Protein AF-A0A538G0X0-F1 (afdb_monomer_lite)

pLDDT: mean 70.96, std 25.99, range [29.41, 97.88]

Structure (mmCIF, N/CA/C/O backbone):
data_AF-A0A538G0X0-F1
#
_entry.id   AF-A0A538G0X0-F1
#
loop_
_atom_site.group_PDB
_atom_site.id
_atom_site.type_symbol
_atom_site.label_atom_id
_atom_site.label_alt_id
_atom_site.label_comp_id
_atom_site.label_asym_id
_atom_site.label_entity_id
_atom_site.label_seq_id
_atom_site.pdbx_PDB_ins_code
_atom_site.Cartn_x
_atom_site.Cartn_y
_atom_site.Cartn_z
_atom_site.occupancy
_atom_site.B_iso_or_equiv
_atom_site.auth_seq_id
_atom_site.auth_comp_id
_atom_site.auth_asym_id
_atom_site.auth_atom_id
_atom_site.pdbx_PDB_model_num
ATOM 1 N N . CYS A 1 1 ? 8.640 -8.066 -3.722 1.00 49.84 1 CYS A N 1
ATOM 2 C CA . CYS A 1 1 ? 10.023 -7.699 -4.111 1.00 49.84 1 CYS A CA 1
ATOM 3 C C . CYS A 1 1 ? 10.204 -6.192 -3.948 1.00 49.84 1 CYS A C 1
ATOM 5 O O . CYS A 1 1 ? 9.322 -5.445 -4.352 1.00 49.84 1 CYS A O 1
ATOM 7 N N . GLY A 1 2 ? 11.305 -5.763 -3.330 1.00 56.69 2 GLY A N 1
ATOM 8 C CA . GLY A 1 2 ? 11.656 -4.355 -3.112 1.00 56.69 2 GLY A CA 1
ATOM 9 C C . GLY A 1 2 ? 13.114 -4.130 -3.499 1.00 56.69 2 GLY A C 1
ATOM 10 O O . GLY A 1 2 ? 13.950 -3.905 -2.635 1.00 56.69 2 GLY A O 1
ATOM 11 N N . HIS A 1 3 ? 13.436 -4.313 -4.785 1.00 64.31 3 HIS A N 1
ATOM 12 C CA . HIS A 1 3 ? 14.779 -4.038 -5.297 1.00 64.31 3 HIS A CA 1
ATOM 13 C C . HIS A 1 3 ? 14.886 -2.532 -5.560 1.00 64.31 3 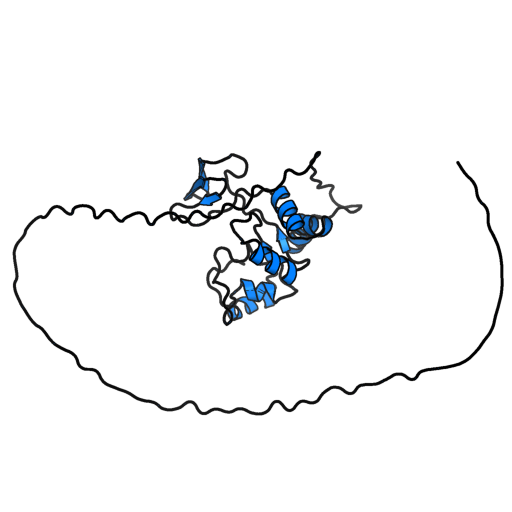HIS A C 1
ATOM 15 O O . HIS A 1 3 ? 14.200 -2.033 -6.455 1.00 64.31 3 HIS A O 1
ATOM 21 N N . PRO A 1 4 ? 15.699 -1.795 -4.787 1.00 65.56 4 PRO A N 1
ATOM 22 C CA . PRO A 1 4 ? 15.581 -0.345 -4.703 1.00 65.56 4 PRO A CA 1
ATOM 23 C C . PRO A 1 4 ? 15.992 0.399 -5.975 1.00 65.56 4 PRO A C 1
ATOM 25 O O . PRO A 1 4 ? 15.716 1.589 -6.081 1.00 65.56 4 PRO A O 1
ATOM 28 N N . ASP A 1 5 ? 16.586 -0.278 -6.963 1.00 84.12 5 ASP A N 1
ATOM 29 C CA . ASP A 1 5 ? 17.030 0.363 -8.201 1.00 84.12 5 ASP A CA 1
ATOM 30 C C . ASP A 1 5 ? 16.890 -0.511 -9.464 1.00 84.12 5 ASP A C 1
ATOM 32 O O . ASP A 1 5 ? 17.756 -0.478 -10.330 1.00 84.12 5 ASP A O 1
ATOM 36 N N . ALA A 1 6 ? 15.826 -1.312 -9.598 1.00 88.50 6 ALA A N 1
ATOM 37 C CA . ALA A 1 6 ? 15.588 -2.041 -10.853 1.00 88.50 6 ALA A CA 1
ATOM 38 C C . ALA A 1 6 ? 14.837 -1.182 -11.892 1.00 88.50 6 ALA A C 1
ATOM 40 O O . ALA A 1 6 ? 13.896 -0.450 -11.556 1.00 88.50 6 ALA A O 1
ATOM 41 N N . THR A 1 7 ? 15.236 -1.305 -13.162 1.00 93.12 7 THR A N 1
ATOM 42 C CA . THR A 1 7 ? 14.476 -0.839 -14.338 1.00 93.12 7 THR A CA 1
ATOM 43 C C . THR A 1 7 ? 13.133 -1.567 -14.433 1.00 93.12 7 THR A C 1
ATOM 45 O O . THR A 1 7 ? 12.928 -2.620 -13.829 1.00 93.12 7 THR A O 1
ATOM 48 N N . ALA A 1 8 ? 12.214 -1.035 -15.244 1.00 93.06 8 ALA A N 1
ATOM 49 C CA . ALA A 1 8 ? 11.012 -1.783 -15.615 1.00 93.06 8 ALA A CA 1
ATOM 50 C C . ALA A 1 8 ? 11.335 -3.107 -16.340 1.00 93.06 8 ALA A C 1
ATOM 52 O O . ALA A 1 8 ? 10.696 -4.113 -16.066 1.00 93.06 8 ALA A O 1
ATOM 53 N N . GLU A 1 9 ? 12.354 -3.132 -17.206 1.00 92.88 9 GLU A N 1
ATOM 54 C CA . GLU A 1 9 ? 12.766 -4.336 -17.948 1.00 92.88 9 GLU A CA 1
ATOM 55 C C . GLU A 1 9 ? 13.294 -5.438 -17.014 1.00 92.88 9 GLU A C 1
ATOM 57 O O . GLU A 1 9 ? 12.891 -6.594 -17.116 1.00 92.88 9 GLU A O 1
ATOM 62 N N . GLU A 1 10 ? 14.132 -5.076 -16.041 1.00 93.00 10 GLU A N 1
ATOM 63 C CA . GLU A 1 10 ? 14.638 -6.006 -15.023 1.00 93.00 10 GLU A CA 1
ATOM 64 C C . GLU A 1 10 ? 13.528 -6.520 -14.094 1.00 93.00 10 GLU A C 1
ATOM 66 O O . GLU A 1 10 ? 13.669 -7.596 -13.512 1.00 93.00 10 GLU A O 1
ATOM 71 N N . ALA A 1 11 ? 12.428 -5.772 -13.943 1.00 91.88 11 ALA A N 1
ATOM 72 C CA . ALA A 1 11 ? 11.293 -6.171 -13.115 1.00 91.88 11 ALA A CA 1
ATOM 73 C C . ALA A 1 11 ? 10.446 -7.286 -13.752 1.00 91.88 11 ALA A C 1
ATOM 75 O O . ALA A 1 11 ? 9.834 -8.063 -13.017 1.00 91.88 11 ALA A O 1
ATOM 76 N N . GLU A 1 12 ? 10.432 -7.402 -15.085 1.00 92.56 12 GLU A N 1
ATOM 77 C CA . GLU A 1 12 ? 9.607 -8.393 -15.789 1.00 92.56 12 GLU A CA 1
ATOM 78 C C . GLU A 1 12 ? 10.051 -9.828 -15.503 1.00 92.56 12 GLU A C 1
ATOM 80 O O . GLU A 1 12 ? 9.218 -10.679 -15.200 1.00 92.56 12 GLU A O 1
ATOM 85 N N . ALA A 1 13 ? 11.360 -10.099 -15.507 1.00 92.31 13 ALA A N 1
ATOM 86 C CA . ALA A 1 13 ? 11.867 -11.457 -15.312 1.00 92.31 13 ALA A CA 1
ATOM 87 C C . ALA A 1 13 ? 11.408 -12.085 -13.973 1.00 92.31 13 ALA A C 1
ATOM 89 O O . ALA A 1 13 ? 10.882 -13.199 -13.990 1.00 92.31 13 ALA A O 1
ATOM 90 N N . PRO A 1 14 ? 11.510 -11.411 -12.808 1.00 91.44 14 PRO A N 1
ATOM 91 C CA . PRO A 1 14 ? 10.912 -11.903 -11.566 1.00 91.44 14 PRO A CA 1
ATOM 92 C C . PRO A 1 14 ? 9.394 -12.116 -11.636 1.00 91.44 14 PRO A C 1
ATOM 94 O O . PRO A 1 14 ? 8.892 -13.094 -11.075 1.00 91.44 14 PRO A O 1
ATOM 97 N N . PHE A 1 15 ? 8.649 -11.225 -12.297 1.00 94.25 15 PHE A N 1
ATOM 98 C CA . PHE A 1 15 ? 7.197 -11.373 -12.436 1.00 94.25 15 PHE A CA 1
ATOM 99 C C . PHE A 1 15 ? 6.827 -12.592 -13.287 1.00 94.25 15 PHE A C 1
ATOM 101 O O . PHE A 1 15 ? 5.943 -13.362 -12.901 1.00 94.25 15 PHE A O 1
ATOM 108 N N . ASP A 1 16 ? 7.562 -12.836 -14.371 1.00 94.19 16 ASP A N 1
ATOM 109 C CA . ASP A 1 16 ? 7.395 -14.003 -15.239 1.00 94.19 16 ASP A CA 1
ATOM 110 C C . ASP A 1 16 ? 7.785 -15.312 -14.537 1.00 94.19 16 ASP A C 1
ATOM 112 O O . ASP A 1 16 ? 7.166 -16.352 -14.763 1.00 94.19 16 ASP A O 1
ATOM 116 N N . LEU A 1 17 ? 8.732 -15.253 -13.594 1.00 94.06 17 LEU A N 1
ATOM 117 C CA . LEU A 1 17 ? 9.065 -16.359 -12.687 1.00 94.06 17 LEU A CA 1
ATOM 118 C C . LEU A 1 17 ? 8.041 -16.554 -11.552 1.00 94.06 17 LEU A C 1
ATOM 120 O O . LEU A 1 17 ? 8.192 -17.452 -10.723 1.00 94.06 17 LEU A O 1
ATOM 124 N N . GLY A 1 18 ? 6.976 -15.750 -11.512 1.00 90.81 18 GLY A N 1
ATOM 125 C CA . GLY A 1 18 ? 5.844 -15.941 -10.611 1.00 90.81 18 GLY A CA 1
ATOM 126 C C . GLY A 1 18 ? 5.870 -15.090 -9.345 1.00 90.81 18 GLY A C 1
ATOM 127 O O . GLY A 1 18 ? 5.064 -15.342 -8.444 1.00 90.81 18 GLY A O 1
ATOM 128 N N . VAL A 1 19 ? 6.727 -14.069 -9.255 1.00 91.50 19 VAL A N 1
ATOM 129 C CA . VAL A 1 19 ? 6.595 -13.042 -8.214 1.00 91.50 19 VAL A CA 1
ATOM 130 C C . VAL A 1 19 ? 5.300 -12.265 -8.458 1.00 91.50 19 VAL A C 1
ATOM 132 O O . VAL A 1 19 ? 5.128 -11.631 -9.491 1.00 91.50 19 VAL A O 1
ATOM 135 N N . ARG A 1 20 ? 4.363 -12.318 -7.504 1.00 92.62 20 ARG A N 1
ATOM 136 C CA . ARG A 1 20 ? 3.017 -11.721 -7.647 1.00 92.62 20 ARG A CA 1
ATOM 137 C C . ARG A 1 20 ? 2.774 -10.510 -6.756 1.00 92.62 20 ARG A C 1
ATOM 139 O O . ARG A 1 20 ? 1.629 -10.097 -6.599 1.00 92.62 20 ARG A O 1
ATOM 146 N N . THR A 1 21 ? 3.808 -9.949 -6.127 1.00 94.81 21 THR A N 1
ATOM 147 C CA . THR A 1 21 ? 3.617 -8.785 -5.257 1.00 94.81 21 THR A CA 1
ATOM 148 C C . THR A 1 21 ? 4.806 -7.832 -5.185 1.00 94.81 21 THR A C 1
ATOM 150 O O . THR A 1 21 ? 5.969 -8.249 -5.135 1.00 94.81 21 THR A O 1
ATOM 153 N N . VAL A 1 22 ? 4.486 -6.541 -5.102 1.00 94.81 22 VAL A N 1
ATOM 154 C CA . VAL A 1 22 ? 5.423 -5.452 -4.818 1.00 94.81 22 VAL A CA 1
ATOM 155 C C . VAL A 1 22 ? 5.075 -4.826 -3.473 1.00 94.81 22 VAL A C 1
ATOM 157 O O . VAL A 1 22 ? 3.920 -4.489 -3.223 1.00 94.81 22 VAL A O 1
ATOM 160 N N . THR A 1 23 ? 6.080 -4.696 -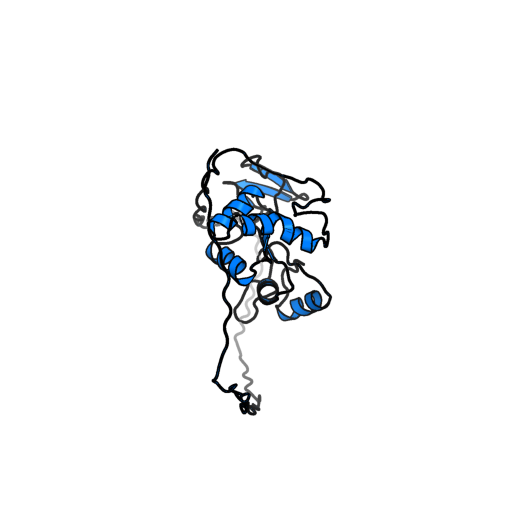2.610 1.00 91.44 23 THR A N 1
ATOM 161 C CA . THR A 1 23 ? 5.942 -4.185 -1.239 1.00 91.44 23 THR A CA 1
ATOM 162 C C . THR A 1 23 ? 5.976 -2.655 -1.250 1.00 91.44 23 THR A C 1
ATOM 164 O O . THR A 1 23 ? 6.777 -2.109 -2.000 1.00 91.44 23 THR A O 1
ATOM 167 N N . HIS A 1 24 ? 5.127 -1.980 -0.461 1.00 90.25 24 HIS A N 1
ATOM 168 C CA . HIS A 1 24 ? 5.120 -0.519 -0.226 1.00 90.25 24 HIS A CA 1
ATOM 169 C C . HIS A 1 24 ? 5.475 0.343 -1.463 1.00 90.25 24 HIS A C 1
ATOM 171 O O . HIS A 1 24 ? 6.445 1.103 -1.458 1.00 90.25 24 HIS A O 1
ATOM 177 N N . LEU A 1 25 ? 4.692 0.208 -2.538 1.00 94.12 25 LEU A N 1
ATOM 178 C CA . LEU A 1 25 ? 4.896 0.816 -3.859 1.00 94.12 25 LEU A CA 1
ATOM 179 C C . LEU A 1 25 ? 5.434 2.260 -3.787 1.00 94.12 25 LEU A C 1
ATOM 181 O O . LEU A 1 25 ? 4.911 3.074 -3.031 1.00 94.12 25 LEU A O 1
ATOM 185 N N . PHE A 1 26 ? 6.451 2.559 -4.606 1.00 93.62 26 PHE A N 1
ATOM 186 C CA . PHE A 1 26 ? 7.244 3.804 -4.668 1.00 93.62 26 PHE A CA 1
ATOM 187 C C . PHE A 1 26 ? 8.266 4.033 -3.546 1.00 93.62 26 PHE A C 1
ATOM 189 O O . PHE A 1 26 ? 9.249 4.737 -3.779 1.00 93.62 26 PHE A O 1
ATOM 196 N N . ASN A 1 27 ? 8.087 3.446 -2.364 1.00 89.19 27 ASN A N 1
ATOM 197 C CA . ASN A 1 27 ? 8.986 3.669 -1.230 1.00 89.19 27 ASN A CA 1
ATOM 198 C C . ASN A 1 27 ? 10.230 2.786 -1.344 1.00 89.19 27 ASN A C 1
ATOM 200 O O . ASN A 1 27 ? 10.111 1.583 -1.577 1.00 89.19 27 ASN A O 1
ATOM 204 N N . ALA A 1 28 ? 11.411 3.396 -1.192 1.00 87.25 28 ALA A N 1
ATOM 205 C CA . ALA A 1 28 ? 12.709 2.751 -1.410 1.00 87.25 28 ALA A CA 1
ATOM 206 C C . ALA A 1 28 ? 12.802 2.041 -2.778 1.00 87.25 28 ALA A C 1
ATOM 208 O O . ALA A 1 28 ? 13.262 0.908 -2.875 1.00 87.25 28 ALA A O 1
ATOM 209 N N . MET A 1 29 ? 12.331 2.703 -3.840 1.00 90.69 29 MET A N 1
ATOM 210 C CA . MET A 1 29 ? 12.371 2.207 -5.218 1.00 90.69 29 MET A CA 1
ATOM 211 C C . MET A 1 29 ? 12.964 3.247 -6.162 1.00 90.69 29 MET A C 1
ATOM 213 O O . MET A 1 29 ? 12.942 4.450 -5.888 1.00 90.69 29 MET A O 1
ATOM 217 N N . ARG A 1 30 ? 13.394 2.782 -7.338 1.00 91.88 30 ARG A N 1
ATOM 218 C CA . ARG A 1 30 ? 13.714 3.651 -8.466 1.00 91.88 30 ARG A CA 1
ATOM 219 C C . ARG A 1 30 ? 12.548 4.617 -8.736 1.00 91.88 30 ARG A C 1
ATOM 221 O O . ARG A 1 30 ? 11.402 4.167 -8.820 1.00 91.88 30 ARG A O 1
ATOM 228 N N . PRO A 1 31 ? 12.814 5.922 -8.944 1.00 92.56 31 PRO A N 1
ATOM 229 C CA . PRO A 1 31 ? 11.768 6.880 -9.276 1.00 92.56 31 PRO A CA 1
ATOM 230 C C . PRO A 1 31 ? 11.036 6.519 -10.568 1.00 92.56 31 PRO A C 1
ATOM 232 O O . PRO A 1 31 ? 11.665 6.241 -11.589 1.00 92.56 31 PRO A O 1
ATOM 235 N N . PHE A 1 32 ? 9.711 6.631 -10.551 1.00 93.31 32 PHE A N 1
ATOM 236 C CA . PHE A 1 32 ? 8.889 6.480 -11.746 1.00 93.31 32 PHE A CA 1
ATOM 237 C C . PHE A 1 32 ? 9.195 7.601 -12.751 1.00 93.31 32 PHE A C 1
ATOM 239 O O . PHE A 1 32 ? 9.009 8.786 -12.459 1.00 93.31 32 PHE A O 1
ATOM 246 N N . ARG A 1 33 ? 9.643 7.245 -13.958 1.00 94.69 33 ARG A N 1
ATOM 247 C CA . ARG A 1 33 ? 9.869 8.182 -15.068 1.00 94.69 33 ARG A CA 1
ATOM 248 C C . ARG A 1 33 ? 9.168 7.698 -16.331 1.00 94.69 33 ARG A C 1
ATOM 250 O O . ARG A 1 33 ? 9.033 6.509 -16.572 1.00 94.69 33 ARG A O 1
ATOM 257 N N . HIS A 1 34 ? 8.809 8.631 -17.209 1.00 94.56 34 HIS A N 1
ATOM 258 C CA . HIS A 1 34 ? 8.062 8.329 -18.438 1.00 94.56 34 HIS A CA 1
ATOM 259 C C . HIS A 1 34 ? 8.748 7.335 -19.407 1.00 94.56 34 HIS A C 1
ATOM 261 O O . HIS A 1 34 ? 8.057 6.724 -20.212 1.00 94.56 34 HIS A O 1
ATOM 267 N N . ARG A 1 35 ? 10.084 7.184 -19.364 1.00 94.75 35 ARG A N 1
ATOM 268 C CA . ARG A 1 35 ? 10.848 6.201 -20.174 1.00 94.75 35 ARG A CA 1
ATOM 269 C C . ARG A 1 35 ? 11.408 5.027 -19.381 1.00 94.75 35 ARG A C 1
ATOM 271 O O . ARG A 1 35 ? 11.876 4.073 -19.984 1.00 94.75 35 ARG A O 1
ATOM 278 N N . ASP A 1 36 ? 11.400 5.132 -18.063 1.00 93.75 36 ASP A N 1
ATOM 279 C CA . ASP A 1 36 ? 11.805 4.064 -17.160 1.00 93.75 36 ASP A CA 1
ATOM 280 C C . ASP A 1 36 ? 10.945 4.203 -15.909 1.00 93.75 36 ASP A C 1
ATOM 282 O O . ASP A 1 36 ? 11.274 4.975 -15.002 1.00 93.75 36 ASP A O 1
ATOM 286 N N . PRO A 1 37 ? 9.778 3.552 -15.894 1.00 94.69 37 PRO A N 1
ATOM 287 C CA . PRO A 1 37 ? 8.853 3.699 -14.791 1.00 94.69 37 PRO A CA 1
ATOM 288 C C . PRO A 1 37 ? 9.235 2.799 -13.598 1.00 94.69 37 PRO A C 1
ATOM 290 O O . PRO A 1 37 ? 8.520 2.787 -12.593 1.00 94.69 37 PRO A O 1
ATOM 293 N N . GLY A 1 38 ? 10.365 2.080 -13.695 1.00 94.69 38 GLY A N 1
ATOM 294 C CA . GLY A 1 38 ? 10.880 1.170 -12.677 1.00 94.69 38 GLY A CA 1
ATOM 295 C C . GLY A 1 38 ? 9.915 0.032 -12.341 1.00 94.69 38 GLY A C 1
ATOM 296 O O . GLY A 1 38 ? 8.916 -0.201 -13.028 1.00 94.69 38 GLY A O 1
ATOM 297 N N . ILE A 1 39 ? 10.184 -0.637 -11.218 1.00 94.88 39 ILE A N 1
ATOM 298 C CA . ILE A 1 39 ? 9.310 -1.691 -10.672 1.00 94.88 39 ILE A CA 1
ATOM 299 C C . ILE A 1 39 ? 7.892 -1.167 -10.432 1.00 94.88 39 ILE A C 1
ATOM 301 O O . ILE A 1 39 ? 6.925 -1.886 -10.672 1.00 94.88 39 ILE A O 1
ATOM 305 N N . ALA A 1 40 ? 7.754 0.080 -9.965 1.00 95.38 40 ALA A N 1
ATOM 306 C CA . ALA A 1 40 ? 6.451 0.636 -9.626 1.00 95.38 40 ALA A CA 1
ATOM 307 C C . ALA A 1 40 ? 5.526 0.692 -10.846 1.00 95.38 40 ALA A C 1
ATOM 309 O O . ALA A 1 40 ? 4.385 0.240 -10.777 1.00 95.38 40 ALA A O 1
ATOM 310 N N . GLY A 1 41 ? 6.020 1.189 -11.983 1.00 95.75 41 GLY A N 1
ATOM 311 C CA . GLY A 1 41 ? 5.224 1.191 -13.203 1.00 95.75 41 GLY A CA 1
ATOM 312 C C . GLY A 1 41 ? 5.035 -0.180 -13.824 1.00 95.75 41 GLY A C 1
ATOM 313 O O . GLY A 1 41 ? 3.930 -0.458 -14.276 1.00 95.75 41 GLY A O 1
ATOM 314 N N . ALA A 1 42 ? 6.060 -1.037 -13.806 1.00 95.44 42 ALA A N 1
ATOM 315 C CA . ALA A 1 42 ? 5.931 -2.410 -14.296 1.00 95.44 42 ALA A CA 1
ATOM 316 C C . ALA A 1 42 ? 4.822 -3.165 -13.538 1.00 95.44 42 ALA A C 1
ATOM 318 O O . ALA A 1 42 ? 3.932 -3.753 -14.142 1.00 95.44 42 ALA A O 1
ATOM 319 N N . ALA A 1 43 ? 4.786 -3.049 -12.208 1.00 95.94 43 ALA A N 1
ATOM 320 C CA . ALA A 1 43 ? 3.753 -3.669 -11.380 1.00 95.94 43 ALA A CA 1
ATOM 321 C C . ALA A 1 43 ? 2.347 -3.092 -11.612 1.00 95.94 43 ALA A C 1
ATOM 323 O O . ALA A 1 43 ? 1.363 -3.831 -11.587 1.00 95.94 43 ALA A O 1
ATOM 324 N N . LEU A 1 44 ? 2.232 -1.778 -11.838 1.00 96.75 44 LEU A N 1
ATOM 325 C CA . LEU A 1 44 ? 0.946 -1.147 -12.155 1.00 96.75 44 LEU A CA 1
ATOM 326 C C . LEU A 1 44 ? 0.427 -1.560 -13.538 1.00 96.75 44 LEU A C 1
ATOM 328 O O . LEU A 1 44 ? -0.782 -1.707 -13.697 1.00 96.75 44 LEU A O 1
ATOM 332 N N . ALA A 1 45 ? 1.326 -1.780 -14.501 1.00 95.50 45 ALA A N 1
ATOM 333 C CA . ALA A 1 45 ? 0.999 -2.199 -15.862 1.00 95.50 45 ALA A CA 1
ATOM 334 C C . ALA A 1 45 ? 0.624 -3.688 -15.988 1.00 95.50 45 ALA A C 1
ATOM 336 O O . ALA A 1 45 ? 0.124 -4.095 -17.034 1.00 95.50 45 ALA A O 1
ATOM 337 N N . ARG A 1 46 ? 0.852 -4.496 -14.946 1.00 95.06 46 ARG A N 1
ATOM 338 C CA . ARG A 1 46 ? 0.527 -5.925 -14.927 1.00 95.06 46 ARG A CA 1
ATOM 339 C C . ARG A 1 46 ? -0.747 -6.216 -14.144 1.00 95.06 46 ARG A C 1
ATOM 341 O O . ARG A 1 46 ? -0.901 -5.776 -13.008 1.00 95.06 46 ARG A O 1
ATOM 348 N N . ASP A 1 47 ? -1.609 -7.055 -14.708 1.00 94.62 47 ASP A N 1
ATOM 349 C CA . ASP A 1 47 ? -2.865 -7.487 -14.074 1.00 94.62 47 ASP A CA 1
ATOM 350 C C . ASP A 1 47 ? -2.686 -8.635 -13.070 1.00 94.62 47 ASP A C 1
ATOM 352 O O . ASP A 1 47 ? -3.591 -8.956 -12.304 1.00 94.62 47 ASP A O 1
ATOM 356 N N . ASP A 1 48 ? -1.515 -9.265 -13.047 1.00 94.56 48 ASP A N 1
ATOM 357 C CA . ASP A 1 48 ? -1.210 -10.427 -12.212 1.00 94.56 48 ASP A CA 1
ATOM 358 C C . ASP A 1 48 ? -0.326 -10.091 -10.996 1.00 94.56 48 ASP A C 1
ATOM 360 O O . ASP A 1 48 ? 0.093 -10.990 -10.262 1.00 94.56 48 ASP A O 1
ATOM 364 N N . VAL A 1 49 ? -0.071 -8.801 -10.747 1.00 96.44 49 VAL A N 1
ATOM 365 C CA . VAL A 1 49 ? 0.739 -8.315 -9.622 1.00 96.44 49 VAL A CA 1
ATOM 366 C C . VAL A 1 49 ? -0.126 -7.544 -8.624 1.00 96.44 49 VAL A C 1
ATOM 368 O O . VAL A 1 49 ? -0.824 -6.593 -8.973 1.00 96.44 49 VAL A O 1
ATOM 371 N N . ILE A 1 50 ? -0.056 -7.938 -7.353 1.00 97.44 50 ILE A N 1
ATOM 372 C CA . ILE A 1 50 ? -0.659 -7.226 -6.221 1.00 97.44 50 ILE A CA 1
ATOM 373 C C . ILE A 1 50 ? 0.305 -6.142 -5.734 1.00 97.44 50 ILE A C 1
ATOM 375 O O . ILE A 1 50 ? 1.466 -6.423 -5.422 1.00 97.44 50 ILE A O 1
ATOM 379 N N . VAL A 1 51 ? -0.181 -4.909 -5.614 1.00 97.25 51 VAL A N 1
ATOM 380 C CA . VAL A 1 51 ? 0.617 -3.764 -5.158 1.00 97.25 51 VAL A CA 1
ATOM 381 C C . VAL A 1 51 ? 0.276 -3.426 -3.714 1.00 97.25 51 VAL A C 1
ATOM 383 O O . VAL A 1 51 ? -0.872 -3.135 -3.385 1.00 97.25 51 VAL A O 1
ATOM 386 N N . GLN A 1 52 ? 1.273 -3.479 -2.836 1.00 96.88 52 GLN A N 1
ATOM 387 C CA . GLN A 1 52 ? 1.112 -3.100 -1.437 1.00 96.88 52 GLN A CA 1
ATOM 388 C C . GLN A 1 52 ? 1.350 -1.599 -1.281 1.00 96.88 52 GLN A C 1
ATOM 390 O O . GLN A 1 52 ? 2.332 -1.084 -1.812 1.00 96.88 52 GLN A O 1
ATOM 395 N N . VAL A 1 53 ? 0.488 -0.896 -0.550 1.00 96.31 53 VAL A N 1
ATOM 396 C CA . VAL A 1 53 ? 0.586 0.561 -0.357 1.00 96.31 53 VAL A CA 1
ATOM 397 C C . VAL A 1 53 ? 0.406 0.958 1.102 1.00 96.31 53 VAL A C 1
ATOM 399 O O . VAL A 1 53 ? -0.425 0.389 1.809 1.00 96.31 53 VAL A O 1
ATOM 402 N N . ILE A 1 54 ? 1.158 1.979 1.515 1.00 95.81 54 ILE A N 1
ATOM 403 C CA . ILE A 1 54 ? 1.010 2.658 2.805 1.00 95.81 54 ILE A CA 1
ATOM 404 C C . ILE A 1 54 ? 0.187 3.923 2.550 1.00 95.81 54 ILE A C 1
ATOM 406 O O . ILE A 1 54 ? 0.650 4.850 1.884 1.00 95.81 54 ILE A O 1
ATOM 410 N N . LEU A 1 55 ? -1.058 3.950 3.027 1.00 94.88 55 LEU A N 1
ATOM 411 C CA . LEU A 1 55 ? -1.978 5.078 2.830 1.00 94.88 55 LEU A CA 1
ATOM 412 C C . LEU A 1 55 ? -2.103 5.923 4.095 1.00 94.88 55 LEU A C 1
ATOM 414 O O . LEU A 1 55 ? -3.172 5.990 4.688 1.00 94.88 55 LEU A O 1
ATOM 418 N N . ASP A 1 56 ? -1.026 6.584 4.504 1.00 92.06 56 ASP A N 1
ATOM 419 C CA . ASP A 1 56 ? -1.018 7.527 5.635 1.00 92.06 56 ASP A CA 1
ATOM 420 C C . ASP A 1 56 ? -1.031 9.004 5.211 1.00 92.06 56 ASP A C 1
ATOM 422 O O . ASP A 1 56 ? -1.042 9.899 6.053 1.00 92.06 56 ASP A O 1
ATOM 426 N N . GLY A 1 57 ? -1.041 9.268 3.901 1.00 88.62 57 GLY A N 1
ATOM 427 C CA . GLY A 1 57 ? -0.953 10.618 3.340 1.00 88.62 57 GLY A CA 1
ATOM 428 C C . GLY A 1 57 ? 0.445 11.240 3.417 1.00 88.62 57 GLY A C 1
ATOM 429 O O . GLY A 1 57 ? 0.599 12.416 3.085 1.00 88.62 57 GLY A O 1
ATOM 430 N N . VAL A 1 58 ? 1.453 10.471 3.842 1.00 90.31 58 VAL A N 1
ATOM 431 C CA . VAL A 1 58 ? 2.859 10.884 3.939 1.00 90.31 58 VAL A CA 1
ATOM 432 C C . VAL A 1 58 ? 3.711 10.102 2.946 1.00 90.31 58 VAL A C 1
ATOM 434 O O . VAL A 1 58 ? 4.463 10.711 2.188 1.00 90.31 58 VAL A O 1
ATOM 437 N N . HIS A 1 59 ? 3.554 8.776 2.903 1.00 92.19 59 HIS A N 1
ATOM 438 C CA . HIS A 1 59 ? 4.264 7.903 1.964 1.00 92.19 59 HIS A CA 1
ATOM 439 C C . HIS A 1 59 ? 3.810 8.125 0.521 1.00 92.19 59 HIS A C 1
ATOM 441 O O . HIS A 1 59 ? 4.607 8.026 -0.409 1.00 92.19 59 HIS A O 1
ATOM 447 N N . LEU A 1 60 ? 2.533 8.463 0.324 1.00 94.12 60 LEU A N 1
ATOM 448 C CA . LEU A 1 60 ? 1.973 8.816 -0.976 1.00 94.12 60 LEU A CA 1
ATOM 449 C C . LEU A 1 60 ? 1.179 10.115 -0.878 1.00 94.12 60 LEU A C 1
ATOM 451 O O . LEU A 1 60 ? 0.347 10.288 0.015 1.00 94.12 60 LEU A O 1
ATOM 455 N N . ALA A 1 61 ? 1.385 10.996 -1.858 1.00 94.25 61 ALA A N 1
ATOM 456 C CA . ALA A 1 61 ? 0.475 12.109 -2.091 1.00 94.25 61 ALA A CA 1
ATOM 457 C C . ALA A 1 61 ? -0.927 11.577 -2.466 1.00 94.25 61 ALA A C 1
ATOM 459 O O . ALA A 1 61 ? -1.016 10.525 -3.115 1.00 94.25 61 ALA A O 1
ATOM 460 N N . PRO A 1 62 ? -2.018 12.289 -2.120 1.00 92.75 62 PRO A N 1
ATOM 461 C CA . PRO A 1 62 ? -3.382 11.859 -2.439 1.00 92.75 62 PRO A CA 1
ATOM 462 C C . PRO A 1 62 ? -3.602 11.555 -3.928 1.00 92.75 62 PRO A C 1
ATOM 464 O O . PRO A 1 62 ? -4.268 10.582 -4.279 1.00 92.75 62 PRO A O 1
ATOM 467 N N . GLU A 1 63 ? -3.004 12.346 -4.817 1.00 95.12 63 GLU A N 1
ATOM 468 C CA . GLU A 1 63 ? -3.087 12.166 -6.266 1.00 95.12 63 GLU A CA 1
ATOM 469 C C . GLU A 1 63 ? -2.400 10.871 -6.708 1.00 95.12 63 GLU A C 1
ATOM 471 O O . GLU A 1 63 ? -2.963 10.108 -7.494 1.00 95.12 63 GLU A O 1
ATOM 476 N N . THR A 1 64 ? -1.215 10.586 -6.160 1.00 96.31 64 THR A N 1
ATOM 477 C CA . THR A 1 64 ? -0.480 9.344 -6.429 1.00 96.31 64 THR A CA 1
ATOM 478 C C . THR A 1 64 ? -1.261 8.135 -5.924 1.00 96.31 64 THR A C 1
ATOM 480 O O . THR A 1 64 ? -1.412 7.159 -6.656 1.00 96.31 64 THR A O 1
ATOM 483 N N . ALA A 1 65 ? -1.817 8.206 -4.712 1.00 96.25 65 ALA A N 1
ATOM 484 C CA . ALA A 1 65 ? -2.653 7.143 -4.161 1.00 96.25 65 ALA A CA 1
ATOM 485 C C . ALA A 1 65 ? -3.874 6.858 -5.05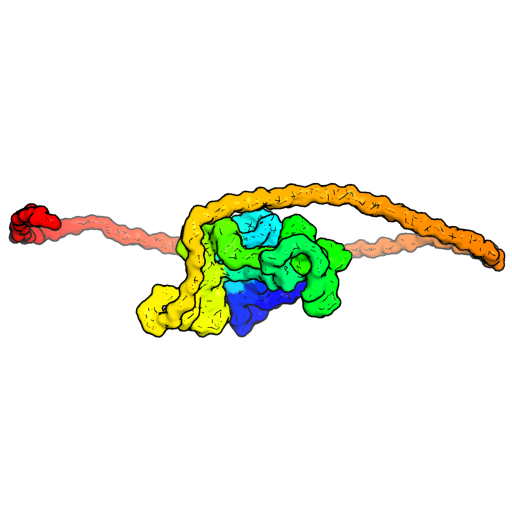4 1.00 96.25 65 ALA A C 1
ATOM 487 O O . ALA A 1 65 ? -4.196 5.700 -5.314 1.00 96.25 65 ALA A O 1
ATOM 488 N N . ASN A 1 66 ? -4.504 7.904 -5.596 1.00 95.31 66 ASN A N 1
ATOM 489 C CA . ASN A 1 66 ? -5.629 7.769 -6.520 1.00 95.31 66 ASN A CA 1
ATOM 490 C C . ASN A 1 66 ? -5.220 7.111 -7.854 1.00 95.31 66 ASN A C 1
ATOM 492 O O . ASN A 1 66 ? -5.925 6.238 -8.362 1.00 95.31 66 ASN A O 1
ATOM 496 N N . VAL A 1 67 ? -4.058 7.477 -8.409 1.00 96.50 67 VAL A N 1
ATOM 497 C CA . VAL A 1 67 ? -3.509 6.822 -9.610 1.00 96.50 67 VAL A CA 1
ATOM 498 C C . VAL A 1 67 ? -3.274 5.334 -9.364 1.00 96.50 67 VAL A C 1
ATOM 500 O O . VAL A 1 67 ? -3.655 4.523 -10.207 1.00 96.50 67 VAL A O 1
ATOM 503 N N . VAL A 1 68 ? -2.700 4.965 -8.216 1.00 96.81 68 VAL A N 1
ATOM 504 C CA . VAL A 1 68 ? -2.472 3.555 -7.863 1.00 96.81 68 VAL A CA 1
ATOM 505 C C . VAL A 1 68 ? -3.789 2.812 -7.727 1.00 96.81 68 VAL A C 1
ATOM 507 O O . VAL A 1 68 ? -3.957 1.770 -8.353 1.00 96.81 68 VAL A O 1
ATOM 510 N N . TRP A 1 69 ? -4.731 3.365 -6.960 1.00 95.56 69 TRP A N 1
ATOM 511 C CA . TRP A 1 69 ? -6.037 2.753 -6.738 1.00 95.56 69 TRP A CA 1
ATOM 512 C C . TRP A 1 69 ? -6.753 2.445 -8.054 1.00 95.56 69 TRP A C 1
ATOM 514 O O . TRP A 1 69 ? -7.188 1.317 -8.275 1.00 95.56 69 TRP A O 1
ATOM 524 N N . ARG A 1 70 ? -6.807 3.420 -8.966 1.00 94.94 70 ARG A N 1
ATOM 525 C CA . ARG A 1 70 ? -7.469 3.244 -10.265 1.00 94.94 70 ARG A CA 1
ATOM 526 C C . ARG A 1 70 ? -6.722 2.290 -11.190 1.00 94.94 70 ARG A C 1
ATOM 528 O O . ARG A 1 70 ? -7.359 1.515 -11.892 1.00 94.94 70 ARG A O 1
ATOM 535 N N . SER A 1 71 ? -5.392 2.342 -11.198 1.00 95.94 71 SER A N 1
ATOM 536 C CA . SER A 1 71 ? -4.566 1.492 -12.070 1.00 95.94 71 SER A CA 1
ATOM 537 C C . SER A 1 71 ? -4.516 0.035 -11.605 1.00 95.94 71 SER A C 1
ATOM 539 O O . SER A 1 71 ? -4.318 -0.858 -12.419 1.00 95.94 71 SER A O 1
ATOM 541 N N . ALA A 1 72 ? -4.697 -0.214 -10.306 1.00 96.00 72 ALA A N 1
ATOM 542 C CA . ALA A 1 72 ? -4.597 -1.533 -9.689 1.00 96.00 72 ALA A CA 1
ATOM 543 C C . ALA A 1 72 ? -5.897 -1.957 -8.988 1.00 96.00 72 ALA A C 1
ATOM 545 O O . ALA A 1 72 ? -5.861 -2.590 -7.930 1.00 96.00 72 ALA A O 1
ATOM 546 N N . ALA A 1 73 ? -7.051 -1.609 -9.565 1.00 89.75 73 ALA A N 1
ATOM 547 C CA . ALA A 1 73 ? -8.359 -1.950 -9.011 1.00 89.75 73 ALA A CA 1
ATOM 548 C C . ALA A 1 73 ? -8.457 -3.458 -8.697 1.00 89.75 73 ALA A C 1
ATOM 550 O O . ALA A 1 73 ? -8.130 -4.310 -9.523 1.00 89.75 73 ALA A O 1
ATOM 551 N N . GLY A 1 74 ? -8.848 -3.794 -7.463 1.00 95.25 74 GLY A N 1
ATOM 552 C CA . GLY A 1 74 ? -8.907 -5.181 -6.974 1.00 95.25 74 GLY A CA 1
ATOM 553 C C . GLY A 1 74 ? -7.552 -5.861 -6.706 1.00 95.25 74 GLY A C 1
ATOM 554 O O . GLY A 1 74 ? -7.531 -7.033 -6.319 1.00 95.25 74 GLY A O 1
ATOM 555 N N . ARG A 1 75 ? -6.433 -5.147 -6.894 1.00 97.25 75 ARG A N 1
ATOM 556 C CA . ARG A 1 75 ? -5.047 -5.613 -6.686 1.00 97.25 75 ARG A CA 1
ATOM 557 C C . ARG A 1 75 ? -4.265 -4.775 -5.674 1.00 97.25 75 ARG A C 1
ATOM 559 O O . ARG A 1 75 ? -3.096 -5.062 -5.429 1.00 97.25 75 ARG A O 1
ATOM 566 N N . VAL A 1 76 ? -4.880 -3.753 -5.084 1.00 97.88 76 VAL A N 1
ATOM 567 C CA . VAL A 1 76 ? -4.275 -2.974 -3.998 1.00 97.88 76 VAL A CA 1
ATOM 568 C C . VAL A 1 76 ? -4.382 -3.747 -2.686 1.00 97.88 76 VAL A C 1
ATOM 570 O O . VAL A 1 76 ? -5.483 -4.077 -2.253 1.00 97.88 76 VAL A O 1
ATOM 573 N N . ALA A 1 77 ? -3.243 -4.006 -2.050 1.00 97.75 77 ALA A N 1
ATOM 574 C CA . ALA A 1 77 ? -3.158 -4.509 -0.685 1.00 97.75 77 ALA A CA 1
ATOM 575 C C . ALA A 1 77 ? -2.749 -3.367 0.257 1.00 97.75 77 ALA A C 1
ATOM 577 O O . ALA A 1 77 ? -1.713 -2.731 0.065 1.00 97.75 77 ALA A O 1
ATOM 578 N N . LEU A 1 78 ? -3.550 -3.099 1.284 1.00 97.12 78 LEU A N 1
ATOM 579 C CA . LEU A 1 78 ? -3.198 -2.127 2.312 1.00 97.12 78 LEU A CA 1
ATOM 580 C C . LEU A 1 78 ? -2.167 -2.735 3.259 1.00 97.12 78 LEU A C 1
ATOM 582 O O . LEU A 1 78 ? -2.358 -3.829 3.789 1.00 97.12 78 LEU A O 1
ATOM 586 N N . VAL A 1 79 ? -1.083 -2.001 3.485 1.00 95.62 79 VAL A N 1
ATOM 587 C CA . VAL A 1 79 ? -0.084 -2.312 4.506 1.00 95.62 79 VAL A CA 1
ATOM 588 C C . VAL A 1 79 ? 0.141 -1.083 5.366 1.00 95.62 79 VAL A C 1
ATOM 590 O O . VAL A 1 79 ? 0.021 0.048 4.900 1.00 95.62 79 VAL A O 1
ATOM 593 N N . THR A 1 80 ? 0.444 -1.299 6.641 1.00 90.56 80 THR A N 1
ATOM 594 C CA . THR A 1 80 ? 0.763 -0.188 7.535 1.00 90.56 80 THR A CA 1
ATOM 595 C C . THR A 1 80 ? 2.231 0.182 7.467 1.00 90.56 80 THR A C 1
ATOM 597 O O . THR A 1 80 ? 2.540 1.352 7.611 1.00 90.56 80 THR A O 1
ATOM 600 N N . ASP A 1 81 ? 3.116 -0.803 7.272 1.00 84.94 81 ASP A N 1
ATOM 601 C CA . ASP A 1 81 ? 4.553 -0.656 7.547 1.00 84.94 81 ASP A CA 1
ATOM 602 C C . ASP A 1 81 ? 4.795 -0.041 8.940 1.00 84.94 81 ASP A C 1
ATOM 604 O O . ASP A 1 81 ? 5.652 0.815 9.156 1.00 84.94 81 ASP A O 1
ATOM 608 N N . ALA A 1 82 ? 3.929 -0.420 9.889 1.00 78.81 82 ALA A N 1
ATOM 609 C CA . ALA A 1 82 ? 3.916 0.154 11.220 1.00 78.81 82 ALA A CA 1
ATOM 610 C C . ALA A 1 82 ? 5.170 -0.255 11.991 1.00 78.81 82 ALA A C 1
ATOM 612 O O . ALA A 1 82 ? 5.521 -1.434 12.056 1.00 78.81 82 ALA A O 1
ATOM 613 N N . MET A 1 83 ? 5.801 0.724 12.628 1.00 72.94 83 MET A N 1
ATOM 614 C CA . MET A 1 83 ? 6.987 0.513 13.452 1.00 72.94 83 MET A CA 1
ATOM 615 C C . MET A 1 83 ? 6.674 0.550 14.956 1.00 72.94 83 MET A C 1
ATOM 617 O O . MET A 1 83 ? 5.580 0.938 15.380 1.00 72.94 83 MET A O 1
ATOM 621 N N . ALA A 1 84 ? 7.662 0.188 15.782 1.00 60.00 84 ALA A N 1
ATOM 622 C CA . ALA A 1 84 ? 7.604 0.378 17.231 1.00 60.00 84 ALA A CA 1
ATOM 623 C C . ALA A 1 84 ? 7.342 1.863 17.554 1.00 60.00 84 ALA A C 1
ATOM 625 O O . ALA A 1 84 ? 8.161 2.709 17.225 1.00 60.00 84 ALA A O 1
ATOM 626 N N . GLY A 1 85 ? 6.188 2.175 18.152 1.00 57.50 85 GLY A N 1
ATOM 627 C CA . GLY A 1 85 ? 5.724 3.558 18.352 1.00 57.50 85 GLY A CA 1
ATOM 628 C C . GLY A 1 85 ? 4.383 3.875 17.684 1.00 57.50 85 GLY A C 1
ATOM 629 O O . GLY A 1 85 ? 3.705 4.819 18.089 1.00 57.50 85 GLY A O 1
ATOM 630 N N . ALA A 1 86 ? 3.932 3.061 16.720 1.00 58.62 86 ALA A N 1
ATOM 631 C CA . ALA A 1 86 ? 2.609 3.215 16.119 1.00 58.62 86 ALA A CA 1
ATOM 632 C C . ALA A 1 86 ? 1.506 3.127 17.193 1.00 58.62 86 ALA A C 1
ATOM 634 O O . ALA A 1 86 ? 1.325 2.100 17.846 1.00 58.62 86 ALA A O 1
ATOM 635 N N . GLY A 1 87 ? 0.783 4.231 17.395 1.00 60.34 87 GLY A N 1
ATOM 636 C CA . GLY A 1 87 ? -0.249 4.362 18.429 1.00 60.34 87 GLY A CA 1
ATOM 637 C C . GLY A 1 87 ? 0.245 4.768 19.827 1.00 60.34 87 GLY A C 1
ATOM 638 O O . GLY A 1 87 ? -0.592 4.931 20.712 1.00 60.34 87 GLY A O 1
ATOM 639 N N . LEU A 1 88 ? 1.554 4.969 20.031 1.00 69.88 88 LEU A N 1
ATOM 640 C CA . LEU A 1 88 ? 2.148 5.382 21.316 1.00 69.88 88 LEU A CA 1
ATOM 641 C C . LEU A 1 88 ? 2.415 6.896 21.421 1.00 69.88 88 LEU A C 1
ATOM 643 O O . LEU A 1 88 ? 2.614 7.402 22.522 1.00 69.88 88 LEU A O 1
ATOM 647 N N . GLY A 1 89 ? 2.335 7.624 20.302 1.00 73.88 89 GLY A N 1
ATOM 648 C CA . GLY A 1 89 ? 2.550 9.073 20.235 1.00 73.88 89 GLY A CA 1
ATOM 649 C C . GLY A 1 89 ? 3.971 9.459 19.817 1.00 73.88 89 GLY A C 1
ATOM 650 O O . GLY A 1 89 ? 4.810 8.598 19.554 1.00 73.88 89 GLY A O 1
ATOM 651 N N . ASP A 1 90 ? 4.216 10.764 19.727 1.00 84.06 90 ASP A N 1
ATOM 652 C CA . ASP A 1 90 ? 5.498 11.337 19.303 1.00 84.06 90 ASP A CA 1
ATOM 653 C C . ASP A 1 90 ? 6.622 11.044 20.313 1.00 84.06 90 ASP A C 1
ATOM 655 O O . ASP A 1 90 ? 6.381 10.958 21.520 1.00 84.06 90 ASP A O 1
ATOM 659 N N . GLY A 1 91 ? 7.852 10.904 19.815 1.00 85.19 91 GLY A N 1
ATOM 660 C CA . GLY A 1 91 ? 9.043 10.645 20.626 1.00 85.19 91 GLY A CA 1
ATOM 661 C C . GLY A 1 91 ? 10.112 9.810 19.919 1.00 85.19 91 GLY A C 1
ATOM 662 O O . GLY A 1 91 ? 9.984 9.467 18.743 1.00 85.19 91 GLY A O 1
ATOM 663 N N . ALA A 1 92 ? 11.154 9.460 20.672 1.00 84.62 92 ALA A N 1
ATOM 664 C CA . ALA A 1 92 ? 12.277 8.657 20.201 1.00 84.62 92 ALA A CA 1
ATOM 665 C C . ALA A 1 92 ? 12.030 7.153 20.409 1.00 84.62 92 ALA A C 1
ATOM 667 O O . ALA A 1 92 ? 11.686 6.703 21.506 1.00 84.62 92 ALA A O 1
ATOM 668 N N . TYR A 1 93 ? 12.270 6.368 19.363 1.00 84.50 93 TYR A N 1
ATOM 669 C CA . TYR A 1 93 ? 12.082 4.920 19.320 1.00 84.50 93 TYR A CA 1
ATOM 670 C C . TYR A 1 93 ? 13.277 4.238 18.657 1.00 84.50 93 TYR A C 1
ATOM 672 O O . TYR A 1 93 ? 14.125 4.878 18.040 1.00 84.50 93 TYR A O 1
ATOM 680 N N . ARG A 1 94 ? 13.342 2.906 18.764 1.00 79.25 94 ARG A N 1
ATOM 681 C CA . ARG A 1 94 ? 14.397 2.112 18.132 1.00 79.25 94 ARG A CA 1
ATOM 682 C C . ARG A 1 94 ? 13.807 0.991 17.286 1.00 79.25 94 ARG A C 1
ATOM 684 O O . ARG A 1 94 ? 13.035 0.179 17.793 1.00 79.25 94 ARG A O 1
ATOM 691 N N . LEU A 1 95 ? 14.197 0.926 16.014 1.00 75.62 95 LEU A N 1
ATOM 692 C CA . LEU A 1 95 ? 13.746 -0.086 15.053 1.00 75.62 95 LEU A CA 1
ATOM 693 C C . LEU A 1 95 ? 14.956 -0.743 14.388 1.00 75.62 95 LEU A C 1
ATOM 695 O O . LEU A 1 95 ? 15.761 -0.071 13.756 1.00 75.62 95 LEU A O 1
ATOM 699 N N . GLY A 1 96 ? 15.125 -2.059 14.551 1.00 69.56 96 GLY A N 1
ATOM 700 C CA . GLY A 1 96 ? 16.238 -2.786 13.920 1.00 69.56 96 GLY A CA 1
ATOM 701 C C . GLY A 1 96 ? 17.636 -2.276 14.309 1.00 69.56 96 GLY A C 1
ATOM 702 O O . GLY A 1 96 ? 18.585 -2.454 13.555 1.00 69.56 96 GLY A O 1
ATOM 703 N N . GLY A 1 97 ? 17.764 -1.617 15.466 1.00 74.56 97 GLY A N 1
ATOM 704 C CA . GLY A 1 97 ? 19.006 -0.995 15.930 1.00 74.56 97 GLY A CA 1
ATOM 705 C C . GLY A 1 97 ? 19.190 0.472 15.527 1.00 74.56 97 GLY A C 1
ATOM 706 O O . GLY A 1 97 ? 20.061 1.111 16.119 1.00 74.56 97 GLY A O 1
ATOM 707 N N . LEU A 1 98 ? 18.357 0.999 14.621 1.00 75.75 98 LEU A N 1
ATOM 708 C CA . LEU A 1 98 ? 18.328 2.399 14.187 1.00 75.75 98 LEU A CA 1
ATOM 709 C C . LEU A 1 98 ? 17.478 3.252 15.131 1.00 75.75 98 LEU A C 1
ATOM 711 O O . LEU A 1 98 ? 16.410 2.813 15.568 1.00 75.75 98 LEU A O 1
ATOM 715 N N . ASP A 1 99 ? 17.952 4.463 15.410 1.00 83.88 99 ASP A N 1
ATOM 716 C CA . ASP A 1 99 ? 17.221 5.466 16.183 1.00 83.88 99 ASP A CA 1
ATOM 717 C C . ASP A 1 99 ? 16.229 6.188 15.268 1.00 83.88 99 ASP A C 1
ATOM 719 O O . ASP A 1 99 ? 16.608 6.700 14.214 1.00 83.88 99 ASP A O 1
ATOM 723 N N . ILE A 1 100 ? 14.961 6.203 15.667 1.00 85.50 100 ILE A N 1
ATOM 724 C CA . ILE A 1 100 ? 13.856 6.786 14.912 1.00 85.50 100 ILE A CA 1
ATOM 725 C C . ILE A 1 100 ? 13.180 7.852 15.763 1.00 85.50 100 ILE A C 1
ATOM 727 O O . ILE A 1 100 ? 12.864 7.606 16.924 1.00 85.50 100 ILE A O 1
ATOM 731 N N . GLU A 1 101 ? 12.899 9.004 15.169 1.00 87.06 101 GLU A N 1
ATOM 732 C CA . GLU A 1 101 ? 12.120 10.064 15.804 1.00 87.06 101 GLU A CA 1
ATOM 733 C C . GLU A 1 101 ? 10.727 10.121 15.170 1.00 87.06 101 GLU A C 1
ATOM 735 O O . GLU A 1 101 ? 10.590 10.164 13.943 1.00 87.06 101 GLU A O 1
ATOM 740 N N . ILE A 1 102 ? 9.685 10.130 16.001 1.00 85.19 102 ILE A N 1
ATOM 741 C CA . ILE A 1 102 ? 8.311 10.394 15.576 1.00 85.19 102 ILE A CA 1
ATOM 742 C C . ILE A 1 102 ? 7.971 11.832 15.956 1.00 85.19 102 ILE A C 1
ATOM 744 O O . ILE A 1 102 ? 7.810 12.143 17.133 1.00 85.19 102 ILE A O 1
ATOM 748 N N . GLU A 1 103 ? 7.821 12.687 14.947 1.00 83.88 103 GLU A N 1
ATOM 749 C CA . GLU A 1 103 ? 7.349 14.067 15.094 1.00 83.88 103 GLU A CA 1
ATOM 750 C C . GLU A 1 103 ? 6.067 14.245 14.271 1.00 83.88 103 GLU A C 1
ATOM 752 O O . GLU A 1 103 ? 6.038 13.905 13.082 1.00 83.88 103 GLU A O 1
ATOM 757 N N . ASP A 1 104 ? 5.007 14.780 14.884 1.00 82.38 104 ASP A N 1
ATOM 758 C CA . ASP A 1 104 ? 3.684 14.954 14.271 1.00 82.38 104 ASP A CA 1
ATOM 759 C C . ASP A 1 104 ? 3.118 13.639 13.686 1.00 82.38 104 ASP A C 1
ATOM 761 O O . ASP A 1 104 ? 2.465 13.622 12.638 1.00 82.38 104 ASP A O 1
ATOM 765 N N . GLY A 1 105 ? 3.383 12.507 14.346 1.00 81.69 105 GLY A N 1
ATOM 766 C CA . GLY A 1 105 ? 2.991 11.174 13.886 1.00 81.69 105 GLY A CA 1
ATOM 767 C C . GLY A 1 105 ? 3.776 10.638 12.682 1.00 81.69 105 GLY A C 1
ATOM 768 O O . GLY A 1 105 ? 3.418 9.584 12.159 1.00 81.69 105 GLY A O 1
ATOM 769 N N . VAL A 1 106 ? 4.837 11.314 12.230 1.00 83.56 106 VAL A N 1
ATOM 770 C CA . VAL A 1 106 ? 5.677 10.854 11.116 1.00 83.56 106 VAL A CA 1
ATOM 771 C C . VAL A 1 106 ? 7.010 10.340 11.633 1.00 83.56 106 VAL A C 1
ATOM 773 O O . VAL A 1 106 ? 7.798 11.102 12.189 1.00 83.56 106 VAL A O 1
ATOM 776 N N . ALA A 1 107 ? 7.275 9.060 11.385 1.00 84.56 107 ALA A N 1
ATOM 777 C CA . ALA A 1 107 ? 8.524 8.407 11.740 1.00 84.56 107 ALA A CA 1
ATOM 778 C C . ALA A 1 107 ? 9.645 8.732 10.747 1.00 84.56 107 ALA A C 1
ATOM 780 O O . ALA A 1 107 ? 9.485 8.545 9.535 1.00 84.56 107 ALA A O 1
ATOM 781 N N . ARG A 1 108 ? 10.790 9.194 11.257 1.00 86.38 108 ARG A N 1
ATOM 782 C CA . ARG A 1 108 ? 11.982 9.469 10.450 1.00 86.38 108 ARG A CA 1
ATOM 783 C C . ARG A 1 108 ? 13.252 8.899 11.057 1.00 86.38 108 ARG A C 1
ATOM 785 O O . ARG A 1 108 ? 13.451 8.967 12.268 1.00 86.38 108 ARG A O 1
ATOM 792 N N . GLY A 1 109 ? 14.115 8.383 10.188 1.00 85.38 109 GLY A N 1
ATOM 793 C CA . GLY A 1 109 ? 15.469 7.981 10.544 1.00 85.38 109 GLY A CA 1
ATOM 794 C C . GLY A 1 109 ? 16.395 9.178 10.800 1.00 85.38 109 GLY A C 1
ATOM 795 O O . GLY A 1 109 ? 15.996 10.335 10.611 1.00 85.38 109 GLY A O 1
ATOM 796 N N . PRO A 1 110 ? 17.649 8.917 11.208 1.00 81.94 110 PRO A N 1
ATOM 797 C CA . PRO A 1 110 ? 18.617 9.953 11.572 1.00 81.94 110 PRO A CA 1
ATOM 798 C C . PRO A 1 110 ? 18.926 10.940 10.438 1.00 81.94 110 PRO A C 1
ATOM 800 O O . PRO A 1 110 ? 19.170 12.120 10.702 1.00 81.94 110 PRO A O 1
ATOM 803 N N . ASP A 1 111 ? 18.873 10.478 9.185 1.00 82.19 111 ASP A N 1
ATOM 804 C CA . ASP A 1 111 ? 19.158 11.287 7.996 1.00 82.19 111 ASP A CA 1
ATOM 805 C C . ASP A 1 111 ? 17.885 11.924 7.390 1.00 82.19 111 ASP A C 1
ATOM 807 O O . ASP A 1 111 ? 17.941 12.647 6.390 1.00 82.19 111 ASP A O 1
ATOM 811 N N . GLY A 1 112 ? 16.734 11.752 8.052 1.00 80.38 112 GLY A N 1
ATOM 812 C CA . GLY A 1 112 ? 15.456 12.380 7.714 1.00 80.38 112 GLY A CA 1
ATOM 813 C C . GLY A 1 112 ? 14.590 11.607 6.715 1.00 80.38 112 GLY A C 1
ATOM 814 O O . GLY A 1 112 ? 13.520 12.098 6.340 1.00 80.38 112 GLY A O 1
ATOM 815 N N . GLU A 1 113 ? 15.017 10.421 6.289 1.00 83.56 113 GLU A N 1
ATOM 816 C CA . GLU A 1 113 ? 14.218 9.475 5.514 1.00 83.56 113 GLU A CA 1
ATOM 817 C C . GLU A 1 113 ? 13.021 8.947 6.317 1.00 83.56 113 GLU A C 1
ATOM 819 O O . GLU A 1 113 ? 13.060 8.900 7.545 1.00 83.56 113 GLU A O 1
ATOM 824 N N . LEU A 1 114 ? 11.947 8.545 5.630 1.00 83.75 114 LEU A N 1
ATOM 825 C CA . LEU A 1 114 ? 10.816 7.879 6.283 1.00 83.75 114 LEU A CA 1
ATOM 826 C C . LEU A 1 114 ? 11.250 6.498 6.780 1.00 83.75 114 LEU A C 1
ATOM 828 O O . LEU A 1 114 ? 11.861 5.735 6.032 1.00 83.75 114 LEU A O 1
ATOM 832 N N . ALA A 1 115 ? 10.908 6.183 8.026 1.00 80.88 115 ALA A N 1
ATOM 833 C CA . ALA A 1 115 ? 11.271 4.928 8.672 1.00 80.88 115 ALA A CA 1
ATOM 834 C C . ALA A 1 115 ? 10.018 4.217 9.190 1.00 80.88 115 ALA A C 1
ATOM 836 O O . ALA A 1 115 ? 9.715 4.249 10.380 1.00 80.88 115 ALA A O 1
ATOM 837 N N . GLY A 1 116 ? 9.278 3.593 8.274 1.00 81.94 116 GLY A N 1
ATOM 838 C CA . GLY A 1 116 ? 7.970 3.012 8.562 1.00 81.94 116 GLY A CA 1
ATOM 839 C C . GLY A 1 116 ? 6.895 4.076 8.797 1.00 81.94 116 GLY A C 1
ATOM 840 O O . GLY A 1 116 ? 7.055 5.253 8.468 1.00 81.94 116 GLY A O 1
ATOM 841 N N . SER A 1 117 ? 5.772 3.656 9.373 1.00 83.75 117 SER A N 1
ATOM 842 C CA . SER A 1 117 ? 4.601 4.506 9.598 1.00 83.75 117 SER A CA 1
ATOM 843 C C . SER A 1 117 ? 4.034 4.368 11.014 1.00 83.75 117 SER A C 1
ATOM 845 O O . SER A 1 117 ? 4.310 3.416 11.747 1.00 83.75 117 SER A O 1
ATOM 847 N N . THR A 1 118 ? 3.174 5.315 11.387 1.00 84.88 118 THR A N 1
ATOM 848 C CA . THR A 1 118 ? 2.283 5.221 12.555 1.00 84.88 118 THR A CA 1
ATOM 849 C C . THR A 1 118 ? 0.857 4.802 12.171 1.00 84.88 118 THR A C 1
ATOM 851 O O . THR A 1 118 ? -0.032 4.762 13.026 1.00 84.88 118 THR A O 1
ATOM 854 N N . LEU A 1 119 ? 0.630 4.475 10.892 1.00 90.31 119 LEU A N 1
ATOM 855 C CA . LEU A 1 119 ? -0.664 4.102 10.328 1.00 90.31 119 LEU A CA 1
ATOM 856 C C . LEU A 1 119 ? -1.251 2.862 11.005 1.00 90.31 119 LEU A C 1
ATOM 858 O O . LEU A 1 119 ? -0.609 1.816 11.101 1.00 90.31 119 LEU A O 1
ATOM 862 N N . THR A 1 120 ? -2.522 2.944 11.394 1.00 90.50 120 THR A N 1
ATOM 863 C CA . THR A 1 120 ? -3.300 1.761 11.771 1.00 90.50 120 THR A CA 1
ATOM 864 C C . THR A 1 120 ? -4.011 1.187 10.550 1.00 90.50 120 THR A C 1
ATOM 866 O O . THR A 1 120 ? -4.379 1.922 9.632 1.00 90.50 120 THR A O 1
ATOM 869 N N . MET A 1 121 ? -4.274 -0.123 10.539 1.00 94.19 121 MET A N 1
ATOM 870 C CA . MET A 1 121 ? -4.993 -0.743 9.418 1.00 94.19 121 MET A CA 1
ATOM 871 C C . MET A 1 121 ? -6.400 -0.150 9.238 1.00 94.19 121 MET A C 1
ATOM 873 O O . MET A 1 121 ? -6.863 0.036 8.117 1.00 94.19 121 MET A O 1
ATOM 877 N N . LEU A 1 122 ? -7.071 0.211 10.338 1.00 92.12 122 LEU A N 1
ATOM 878 C CA . LEU A 1 122 ? -8.386 0.845 10.271 1.00 92.12 122 LEU A CA 1
ATOM 879 C C . LEU A 1 122 ? -8.320 2.226 9.606 1.00 92.12 122 LEU A C 1
ATOM 881 O O . LEU A 1 122 ? -9.207 2.572 8.827 1.00 92.12 122 LEU A O 1
ATOM 885 N N . ASP A 1 123 ? -7.280 3.006 9.893 1.00 92.00 123 ASP A N 1
ATOM 886 C CA . ASP A 1 123 ? -7.075 4.294 9.234 1.00 92.00 123 ASP A CA 1
ATOM 887 C C . ASP A 1 123 ? -6.684 4.113 7.763 1.00 92.00 123 ASP A C 1
ATOM 889 O O . ASP A 1 123 ? -7.189 4.846 6.921 1.00 92.00 123 ASP A O 1
ATOM 893 N N . ALA A 1 124 ? -5.914 3.077 7.413 1.00 94.88 124 ALA A N 1
ATOM 894 C CA . ALA A 1 124 ? -5.627 2.740 6.016 1.00 94.88 124 ALA A CA 1
ATOM 895 C C . ALA A 1 124 ? -6.915 2.452 5.215 1.00 94.88 124 ALA A C 1
ATOM 897 O O . ALA A 1 124 ? -7.106 3.001 4.127 1.00 94.88 124 ALA A O 1
ATOM 898 N N . VAL A 1 125 ? -7.830 1.650 5.778 1.00 95.81 125 VAL A N 1
ATOM 899 C CA . VAL A 1 125 ? -9.147 1.350 5.179 1.00 95.81 125 VAL A CA 1
ATOM 900 C C . VAL A 1 125 ? -9.972 2.626 5.012 1.00 95.81 125 VAL A C 1
ATOM 902 O O . VAL A 1 125 ? -10.529 2.874 3.942 1.00 95.81 125 VAL A O 1
ATOM 905 N N . ARG A 1 126 ? -10.025 3.478 6.043 1.00 93.38 126 ARG A N 1
ATOM 906 C CA . ARG A 1 126 ? -10.724 4.773 5.970 1.00 93.38 126 ARG A CA 1
ATOM 907 C C . ARG A 1 126 ? -10.153 5.665 4.878 1.00 93.38 126 ARG A C 1
ATOM 909 O O . ARG A 1 126 ? -10.917 6.272 4.134 1.00 93.38 126 ARG A O 1
ATOM 916 N N . ASN A 1 127 ? -8.832 5.732 4.770 1.00 94.88 127 ASN A N 1
ATOM 917 C CA . ASN A 1 127 ? -8.159 6.589 3.805 1.00 94.88 127 ASN A CA 1
ATOM 918 C C . ASN A 1 127 ? -8.456 6.135 2.374 1.00 94.88 127 ASN A C 1
ATOM 920 O O . ASN A 1 127 ? -8.762 6.970 1.526 1.00 94.88 127 ASN A O 1
ATOM 924 N N . LEU A 1 128 ? -8.479 4.822 2.121 1.00 95.56 128 LEU A N 1
ATOM 925 C CA . LEU A 1 128 ? -8.890 4.285 0.824 1.00 95.56 128 LEU A CA 1
ATOM 926 C C . LEU A 1 128 ? -10.368 4.574 0.510 1.00 95.56 128 LEU A C 1
ATOM 928 O O . LEU A 1 128 ? -10.697 4.949 -0.615 1.00 95.56 128 LEU A O 1
ATOM 932 N N . HIS A 1 129 ? -11.254 4.480 1.504 1.00 95.25 129 HIS A N 1
ATOM 933 C CA . HIS A 1 129 ? -12.663 4.840 1.332 1.00 95.25 129 HIS A CA 1
ATOM 934 C C . HIS A 1 129 ? -12.847 6.330 0.992 1.00 95.25 129 HIS A C 1
ATOM 936 O O . HIS A 1 129 ? -13.573 6.671 0.062 1.00 95.25 129 HIS A O 1
ATOM 942 N N . VAL A 1 130 ? -12.132 7.229 1.679 1.00 94.06 130 VAL A N 1
ATOM 943 C CA . VAL A 1 130 ? -12.152 8.677 1.390 1.00 94.06 130 VAL A CA 1
ATOM 944 C C . VAL A 1 130 ? -11.621 8.994 -0.015 1.00 94.06 130 VAL A C 1
ATOM 946 O O . VAL A 1 130 ? -12.098 9.936 -0.645 1.00 94.06 130 VAL A O 1
ATOM 949 N N . LEU A 1 131 ? -10.682 8.198 -0.541 1.00 91.69 131 LEU A N 1
ATOM 950 C CA . LEU A 1 131 ? -10.211 8.313 -1.930 1.00 91.69 131 LEU A CA 1
ATOM 951 C C . LEU A 1 131 ? -11.274 7.912 -2.972 1.00 91.69 131 LEU A C 1
ATOM 953 O O . LEU A 1 131 ? -11.084 8.175 -4.162 1.00 91.69 131 LEU A O 1
ATOM 957 N N . GLY A 1 132 ? -12.390 7.319 -2.537 1.00 92.81 132 GLY A N 1
ATOM 958 C CA . GLY A 1 132 ? -13.547 6.992 -3.369 1.00 92.81 132 GLY A CA 1
ATOM 959 C C . GLY A 1 132 ? -13.781 5.498 -3.588 1.00 92.81 132 GLY A C 1
ATOM 960 O O . GLY A 1 132 ? -14.649 5.155 -4.387 1.00 92.81 132 GLY A O 1
ATOM 961 N N . ALA A 1 133 ? -13.036 4.613 -2.919 1.00 95.25 133 ALA A N 1
ATOM 962 C CA . ALA A 1 133 ? -13.365 3.189 -2.907 1.00 95.25 133 ALA A CA 1
ATOM 963 C C . ALA A 1 133 ? -14.662 2.949 -2.120 1.00 95.25 133 ALA A C 1
ATOM 965 O O . ALA A 1 133 ? -14.914 3.604 -1.104 1.00 95.25 133 ALA A O 1
ATOM 966 N N . SER A 1 134 ? -15.472 1.981 -2.541 1.00 96.00 134 SER A N 1
ATOM 967 C CA . SER A 1 134 ? -16.557 1.468 -1.699 1.00 96.00 134 SER A CA 1
ATOM 968 C C . SER A 1 134 ? -16.003 0.911 -0.384 1.00 96.00 134 SER A C 1
ATOM 970 O O . SER A 1 134 ? -14.809 0.618 -0.250 1.00 96.00 134 SER A O 1
ATOM 972 N N . PHE A 1 135 ? -16.866 0.781 0.622 1.00 94.25 135 PHE A N 1
ATOM 973 C CA . PHE A 1 135 ? -16.448 0.221 1.904 1.00 94.25 135 PHE A CA 1
ATOM 974 C C . PHE A 1 135 ? -15.953 -1.224 1.735 1.00 94.25 135 PHE A C 1
ATOM 976 O O . PHE A 1 135 ? -14.926 -1.602 2.295 1.00 94.25 135 PHE A O 1
ATOM 983 N N . GLU A 1 136 ? -16.633 -2.002 0.897 1.00 95.00 136 GLU A N 1
ATOM 984 C CA . GLU A 1 136 ? -16.305 -3.381 0.550 1.00 95.00 136 GLU A CA 1
ATOM 985 C C . GLU A 1 136 ? -14.941 -3.488 -0.135 1.00 95.00 136 GLU A C 1
ATOM 987 O O . GLU A 1 136 ? -14.140 -4.349 0.224 1.00 95.00 136 GLU A O 1
ATOM 992 N N . GLU A 1 137 ? -14.640 -2.595 -1.082 1.00 96.69 137 GLU A N 1
ATOM 993 C CA . GLU A 1 137 ? -13.327 -2.536 -1.732 1.00 96.69 137 GLU A CA 1
ATOM 994 C C . GLU A 1 137 ? -12.220 -2.178 -0.741 1.00 96.69 137 GLU A C 1
ATOM 996 O O . GLU A 1 137 ? -11.161 -2.808 -0.745 1.00 96.69 137 GLU A O 1
ATOM 1001 N N . ALA A 1 138 ? -12.464 -1.197 0.130 1.00 96.38 138 ALA A N 1
ATOM 1002 C CA . ALA A 1 138 ? -11.483 -0.768 1.116 1.00 96.38 138 ALA A CA 1
ATOM 1003 C C . ALA A 1 138 ? -11.182 -1.871 2.145 1.00 96.38 138 ALA A C 1
ATOM 1005 O O . ALA A 1 138 ? -10.020 -2.122 2.467 1.00 96.38 138 ALA A O 1
ATOM 1006 N N . VAL A 1 139 ? -12.215 -2.574 2.620 1.00 95.81 139 VAL A N 1
ATOM 1007 C CA . VAL A 1 139 ? -12.061 -3.745 3.494 1.00 95.81 139 VAL A CA 1
ATOM 1008 C C . VAL A 1 139 ? -11.372 -4.885 2.748 1.00 95.81 139 VAL A C 1
ATOM 1010 O O . VAL A 1 139 ? -10.441 -5.484 3.286 1.00 95.81 139 VAL A O 1
ATOM 1013 N N . GLY A 1 140 ? -11.765 -5.159 1.503 1.00 96.38 140 GLY A N 1
ATOM 1014 C CA . GLY A 1 140 ? -11.149 -6.175 0.649 1.00 96.38 140 GLY A CA 1
ATOM 1015 C C . GLY A 1 140 ? -9.648 -5.949 0.457 1.00 96.38 140 GLY A C 1
ATOM 1016 O O . GLY A 1 140 ? -8.863 -6.892 0.566 1.00 96.38 140 GLY A O 1
ATOM 1017 N N . ALA A 1 141 ? -9.230 -4.695 0.272 1.00 97.19 141 ALA A N 1
ATOM 1018 C CA . ALA A 1 141 ? -7.824 -4.312 0.169 1.00 97.19 141 ALA A CA 1
ATOM 1019 C C . ALA A 1 141 ? -7.021 -4.588 1.456 1.00 97.19 141 ALA A C 1
ATOM 1021 O O . ALA A 1 141 ? -5.815 -4.812 1.385 1.00 97.19 141 ALA A O 1
ATOM 1022 N N . ALA A 1 142 ? -7.666 -4.618 2.625 1.00 96.44 142 ALA A N 1
ATOM 1023 C CA . ALA A 1 142 ? -7.043 -4.970 3.906 1.00 96.44 142 ALA A CA 1
ATOM 1024 C C . ALA A 1 142 ? -7.179 -6.458 4.287 1.00 96.44 142 ALA A C 1
ATOM 1026 O O . ALA A 1 142 ? -6.596 -6.882 5.283 1.00 96.44 142 ALA A O 1
ATOM 1027 N N . THR A 1 143 ? -7.951 -7.255 3.538 1.00 95.81 143 THR A N 1
ATOM 1028 C CA . THR A 1 143 ? -8.332 -8.625 3.931 1.00 95.81 143 THR A CA 1
ATOM 1029 C C . THR A 1 143 ? -8.129 -9.634 2.800 1.00 95.81 143 THR A C 1
ATOM 1031 O O . THR A 1 143 ? -7.109 -10.322 2.759 1.00 95.81 143 THR A O 1
ATOM 1034 N N . ASP A 1 144 ? -9.068 -9.721 1.860 1.00 95.31 144 ASP A N 1
ATOM 1035 C CA . ASP A 1 144 ? -9.042 -10.706 0.779 1.00 95.31 144 ASP A CA 1
ATOM 1036 C C . ASP A 1 144 ? -7.837 -10.517 -0.155 1.00 95.31 144 ASP A C 1
ATOM 1038 O O . ASP A 1 144 ? -7.191 -11.489 -0.540 1.00 95.31 144 ASP A O 1
ATOM 1042 N N . VAL A 1 145 ? -7.476 -9.279 -0.503 1.00 96.62 145 VAL A N 1
ATOM 1043 C CA . VAL A 1 145 ? -6.331 -9.025 -1.393 1.00 96.62 145 VAL A CA 1
ATOM 1044 C C . VAL A 1 145 ? -4.999 -9.489 -0.777 1.00 96.62 145 VAL A C 1
ATOM 1046 O O . VAL A 1 145 ? -4.294 -10.255 -1.440 1.00 96.62 145 VAL A O 1
ATOM 1049 N N . PRO A 1 146 ? -4.626 -9.125 0.468 1.00 94.56 146 PRO A N 1
ATOM 1050 C CA . PRO A 1 146 ? -3.420 -9.671 1.090 1.00 94.56 146 PRO A CA 1
ATOM 1051 C C . PRO A 1 146 ? -3.493 -11.192 1.316 1.00 94.56 146 PRO A C 1
ATOM 1053 O O . PRO A 1 146 ? -2.473 -11.868 1.168 1.00 94.56 146 PRO A O 1
ATOM 1056 N N . ALA A 1 147 ? -4.673 -11.777 1.563 1.00 94.50 147 ALA A N 1
ATOM 1057 C CA . ALA A 1 147 ? -4.827 -13.237 1.639 1.00 94.50 147 ALA A CA 1
ATOM 1058 C C . ALA A 1 147 ? -4.433 -13.948 0.326 1.00 94.50 147 ALA A C 1
ATOM 1060 O O . ALA A 1 147 ? -3.821 -15.023 0.352 1.00 94.50 147 ALA A O 1
ATOM 1061 N N . ARG A 1 148 ? -4.689 -13.321 -0.835 1.00 93.94 148 ARG A N 1
ATOM 1062 C CA . ARG A 1 148 ? -4.241 -13.825 -2.150 1.00 93.94 148 ARG A CA 1
ATOM 1063 C C . ARG A 1 148 ? -2.717 -13.843 -2.280 1.00 93.94 148 ARG A C 1
ATOM 1065 O O . ARG A 1 148 ? -2.187 -14.760 -2.904 1.00 93.94 148 ARG A O 1
ATOM 1072 N N . VAL A 1 149 ? -2.008 -12.885 -1.671 1.00 91.00 149 VAL A N 1
ATOM 1073 C CA . VAL A 1 149 ? -0.530 -12.876 -1.634 1.00 91.00 149 VAL A CA 1
ATOM 1074 C C . VAL A 1 149 ? -0.008 -14.098 -0.879 1.00 91.00 149 VAL A C 1
ATOM 1076 O O . VAL A 1 149 ? 0.915 -14.762 -1.346 1.00 91.00 149 VAL A O 1
ATOM 1079 N N . LEU A 1 150 ? -0.645 -14.432 0.247 1.00 90.31 150 LEU A N 1
ATOM 1080 C CA . LEU A 1 150 ? -0.320 -15.612 1.055 1.00 90.31 150 LEU A CA 1
ATOM 1081 C C . LEU A 1 150 ? -0.753 -16.931 0.402 1.00 90.31 150 LEU A C 1
ATOM 1083 O O . LEU A 1 150 ? -0.373 -17.997 0.879 1.00 90.31 150 LEU A O 1
ATOM 1087 N N . ARG A 1 151 ? -1.562 -16.868 -0.666 1.00 91.19 151 ARG A N 1
ATOM 1088 C CA . ARG A 1 151 ? -2.217 -18.025 -1.298 1.00 91.19 151 ARG A CA 1
ATOM 1089 C C . ARG A 1 151 ? -2.993 -18.870 -0.284 1.00 91.19 151 ARG A C 1
ATOM 1091 O O . ARG A 1 151 ? -3.084 -20.087 -0.430 1.00 91.19 151 ARG A O 1
ATOM 1098 N N . ASN A 1 152 ? -3.554 -18.217 0.733 1.00 90.88 152 ASN A N 1
ATOM 1099 C CA . ASN A 1 152 ? -4.316 -18.875 1.780 1.00 90.88 152 ASN A CA 1
ATOM 1100 C C . ASN A 1 152 ? -5.811 -18.542 1.627 1.00 90.88 152 ASN A C 1
ATOM 1102 O O . ASN A 1 152 ? -6.219 -17.429 1.960 1.00 90.88 152 ASN A O 1
ATOM 1106 N N . PRO A 1 153 ? -6.642 -19.483 1.142 1.00 89.12 153 PRO A N 1
ATOM 1107 C CA . PRO A 1 153 ? -8.066 -19.241 0.937 1.00 89.12 153 PRO A CA 1
ATOM 1108 C C . PRO A 1 153 ? -8.880 -19.246 2.239 1.00 89.12 153 PRO A C 1
ATOM 1110 O O . PRO A 1 153 ? -10.074 -18.958 2.192 1.00 89.12 153 PRO A O 1
ATOM 1113 N N . THR A 1 154 ? -8.279 -19.592 3.385 1.00 90.69 154 THR A N 1
ATOM 1114 C CA . THR A 1 154 ? -8.996 -19.701 4.663 1.00 90.69 154 THR A CA 1
ATOM 1115 C C . THR A 1 154 ? -9.032 -18.401 5.459 1.00 90.69 154 THR A C 1
ATOM 1117 O O . THR A 1 154 ? -9.635 -18.378 6.522 1.00 90.69 154 THR A O 1
ATOM 1120 N N . VAL A 1 155 ? -8.375 -17.335 4.997 1.00 91.44 155 VAL A N 1
ATOM 1121 C CA . VAL A 1 155 ? -8.271 -16.055 5.717 1.00 91.44 155 VAL A CA 1
ATOM 1122 C C . VAL A 1 155 ? -8.742 -14.893 4.845 1.00 91.44 155 VAL A C 1
ATOM 1124 O O . VAL A 1 155 ? -8.812 -15.003 3.623 1.00 91.44 155 VAL A O 1
ATOM 1127 N N . GLY A 1 156 ? -9.078 -13.767 5.478 1.00 89.25 156 GLY A N 1
ATOM 1128 C CA . GLY A 1 156 ? -9.472 -12.540 4.775 1.00 89.25 156 GLY A CA 1
ATOM 1129 C C . GLY A 1 156 ? -10.880 -12.569 4.167 1.00 89.25 156 GLY A C 1
ATOM 1130 O O . GLY A 1 156 ? -11.216 -11.688 3.380 1.00 89.25 156 GLY A O 1
ATOM 1131 N N . ARG A 1 157 ? -11.708 -13.563 4.517 1.00 90.44 157 ARG A N 1
ATOM 1132 C CA . ARG A 1 157 ? -13.092 -13.710 4.043 1.00 90.44 157 ARG A CA 1
ATOM 1133 C C . ARG A 1 157 ? -14.016 -14.144 5.168 1.00 90.44 157 ARG A C 1
ATOM 1135 O O . ARG A 1 157 ? -13.647 -14.972 5.991 1.00 90.44 157 ARG A O 1
ATOM 1142 N N . LEU A 1 158 ? -15.250 -13.652 5.124 1.00 88.94 158 LEU A N 1
ATOM 1143 C CA . LEU A 1 158 ? -16.335 -14.124 5.978 1.00 88.94 158 LEU A CA 1
ATOM 1144 C C . LEU A 1 158 ? -17.228 -15.059 5.165 1.00 88.94 158 LEU A C 1
ATOM 1146 O O . LEU A 1 158 ? -18.021 -14.613 4.338 1.00 88.94 158 LEU A O 1
ATOM 1150 N N . ALA A 1 159 ? -17.062 -16.363 5.373 1.00 88.88 159 ALA A N 1
ATOM 1151 C CA . ALA A 1 159 ? -17.855 -17.399 4.724 1.00 88.88 159 ALA A CA 1
ATOM 1152 C C . ALA A 1 159 ? -18.064 -18.590 5.665 1.00 88.88 159 ALA A C 1
ATOM 1154 O O . ALA A 1 159 ? -17.250 -18.852 6.552 1.00 88.88 159 ALA A O 1
ATOM 1155 N N . VAL A 1 160 ? -19.160 -19.323 5.462 1.00 92.75 160 VAL A N 1
ATOM 1156 C CA . VAL A 1 160 ? -19.464 -20.530 6.242 1.00 92.75 160 VAL A CA 1
ATOM 1157 C C . VAL A 1 160 ? -18.326 -21.541 6.089 1.00 92.75 160 VAL A C 1
ATOM 1159 O O . VAL A 1 160 ? -17.901 -21.835 4.974 1.00 92.75 160 VAL A O 1
ATOM 1162 N N . GLY A 1 161 ? -17.847 -22.075 7.214 1.00 90.38 161 GLY A N 1
ATOM 1163 C CA . GLY A 1 161 ? -16.751 -23.046 7.252 1.00 90.38 161 GLY A CA 1
ATOM 1164 C C . GLY A 1 161 ? -15.346 -22.438 7.309 1.00 90.38 161 GLY A C 1
ATOM 1165 O O . GLY A 1 161 ? -14.385 -23.199 7.399 1.00 90.38 161 GLY A O 1
ATOM 1166 N N . LEU A 1 162 ? -15.207 -21.106 7.291 1.00 91.19 162 LEU A N 1
ATOM 1167 C CA . LEU A 1 162 ? -13.929 -20.422 7.513 1.00 91.19 162 LEU A CA 1
ATOM 1168 C C . LEU A 1 162 ? -13.765 -19.958 8.975 1.00 91.19 162 LEU A C 1
ATOM 1170 O O . LEU A 1 162 ? -14.768 -19.766 9.669 1.00 91.19 162 LEU A O 1
ATOM 1174 N N . PRO A 1 163 ? -12.517 -19.762 9.449 1.00 87.56 163 PRO A N 1
ATOM 1175 C CA . PRO A 1 163 ? -12.228 -19.111 10.725 1.00 87.56 163 PRO A CA 1
ATOM 1176 C C . PRO A 1 163 ? -12.948 -17.766 10.898 1.00 87.56 163 PRO A C 1
ATOM 1178 O O . PRO A 1 163 ? -13.056 -16.971 9.965 1.00 87.56 163 PRO A O 1
ATOM 1181 N N . ALA A 1 164 ? -13.419 -17.498 12.118 1.00 87.31 164 ALA A N 1
ATOM 1182 C CA . ALA A 1 164 ? -14.134 -16.273 12.477 1.00 87.31 164 ALA A CA 1
ATOM 1183 C C . ALA A 1 164 ? -13.174 -15.139 12.890 1.00 87.31 164 ALA A C 1
ATOM 1185 O O . ALA A 1 164 ? -13.279 -14.590 13.988 1.00 87.31 164 ALA A O 1
ATOM 1186 N N . ASP A 1 165 ? -12.243 -14.783 12.004 1.00 84.50 165 ASP A N 1
ATOM 1187 C CA . ASP A 1 165 ? -11.289 -13.691 12.226 1.00 84.50 165 ASP A CA 1
ATOM 1188 C C . ASP A 1 165 ? -11.954 -12.341 11.913 1.00 84.50 165 ASP A C 1
ATOM 1190 O O . ASP A 1 165 ? -11.936 -11.853 10.780 1.00 84.50 165 ASP A O 1
ATOM 1194 N N . ILE A 1 166 ? -12.594 -11.746 12.925 1.00 81.12 166 ILE A N 1
ATOM 1195 C CA . ILE A 1 166 ? -13.375 -10.507 12.800 1.00 81.12 166 ILE A CA 1
ATOM 1196 C C . ILE A 1 166 ? -12.780 -9.358 13.619 1.00 81.12 166 ILE A C 1
ATOM 1198 O O . ILE A 1 166 ? -12.418 -9.509 14.783 1.00 81.12 166 ILE A O 1
ATOM 1202 N N . GLY A 1 167 ? -12.731 -8.173 13.011 1.00 74.62 167 GLY A N 1
ATOM 1203 C CA . GLY A 1 167 ? -12.360 -6.921 13.664 1.00 74.62 167 GLY A CA 1
ATOM 1204 C C . GLY A 1 167 ? -13.437 -5.868 13.435 1.00 74.62 167 GLY A C 1
ATOM 1205 O O . GLY A 1 167 ? -13.933 -5.712 12.322 1.00 74.62 167 GLY A O 1
ATOM 1206 N N . GLY A 1 168 ? -13.812 -5.137 14.483 1.00 67.69 168 GLY A N 1
ATOM 1207 C CA . GLY A 1 168 ? -14.858 -4.122 14.410 1.00 67.69 168 GLY A CA 1
ATOM 1208 C C . GLY A 1 168 ? -14.611 -2.974 15.377 1.00 67.69 168 GLY A C 1
ATOM 1209 O O . GLY A 1 168 ? -13.900 -3.110 16.371 1.00 67.69 168 GLY A O 1
ATOM 1210 N N . ARG A 1 169 ? -15.218 -1.823 15.084 1.00 67.00 169 ARG A N 1
ATOM 1211 C CA . ARG A 1 169 ? -15.247 -0.670 15.985 1.00 67.00 169 ARG A CA 1
ATOM 1212 C C . ARG A 1 169 ? -16.672 -0.149 16.072 1.00 67.00 169 ARG A C 1
ATOM 1214 O O . ARG A 1 169 ? -17.307 0.070 15.046 1.00 67.00 169 ARG A O 1
ATOM 1221 N N . HIS A 1 170 ? -17.147 0.096 17.287 1.00 48.38 170 HIS A N 1
ATOM 1222 C CA . HIS A 1 170 ? -18.399 0.811 17.507 1.00 48.38 170 HIS A CA 1
ATOM 1223 C C . HIS A 1 170 ? -18.178 2.333 17.478 1.00 48.38 170 HIS A C 1
ATOM 1225 O O . HIS A 1 170 ? -17.190 2.837 18.018 1.00 48.38 170 HIS A O 1
ATOM 1231 N N . GLY A 1 171 ? -19.123 3.063 16.877 1.00 55.38 171 GLY A N 1
ATOM 1232 C CA . GLY A 1 171 ? -19.184 4.530 16.889 1.00 55.38 171 GLY A CA 1
ATOM 1233 C C . GLY A 1 171 ? -18.713 5.217 15.596 1.00 55.38 171 GLY A C 1
ATOM 1234 O O . GLY A 1 171 ? -18.133 4.573 14.720 1.00 55.38 171 GLY A O 1
ATOM 1235 N N . PRO A 1 172 ? -18.974 6.533 15.453 1.00 53.34 172 PRO A N 1
ATOM 1236 C CA . PRO A 1 172 ? -18.635 7.285 14.249 1.00 53.34 172 PRO A CA 1
ATOM 1237 C C . PRO A 1 172 ? -17.121 7.291 14.002 1.00 53.34 172 PRO A C 1
ATOM 1239 O O . PRO A 1 172 ? -16.316 7.487 14.917 1.00 53.34 172 PRO A O 1
ATOM 1242 N N . CYS A 1 173 ? -16.723 7.086 12.745 1.00 52.47 173 CYS A N 1
ATOM 1243 C CA . CYS A 1 173 ? -15.332 7.247 12.335 1.00 52.47 173 CYS A CA 1
ATOM 1244 C C . CYS A 1 173 ? -14.958 8.732 12.415 1.00 52.47 173 CYS A C 1
ATOM 1246 O O . CYS A 1 173 ? -15.609 9.577 11.806 1.00 52.47 173 CYS A O 1
ATOM 1248 N N . ARG A 1 174 ? -13.921 9.059 13.194 1.00 52.16 174 AR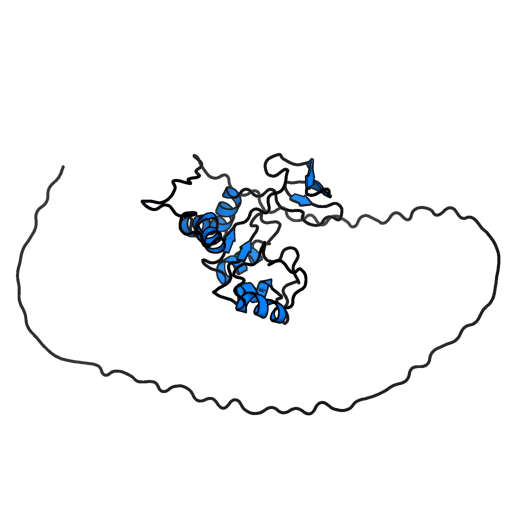G A N 1
ATOM 1249 C CA . ARG A 1 174 ? -13.434 10.437 13.314 1.00 52.16 174 ARG A CA 1
ATOM 1250 C C . ARG A 1 174 ? -12.824 10.869 11.967 1.00 52.16 174 ARG A C 1
ATOM 1252 O O . ARG A 1 174 ? -12.132 10.049 11.363 1.00 52.16 174 ARG A O 1
ATOM 1259 N N . PRO A 1 175 ? -13.063 12.106 11.492 1.00 42.09 175 PRO A N 1
ATOM 1260 C CA . PRO A 1 175 ? -12.484 12.577 10.239 1.00 42.09 175 PRO A CA 1
ATOM 1261 C C . PRO A 1 175 ? -10.953 12.580 10.283 1.00 42.09 175 PRO A C 1
ATOM 1263 O O . PRO A 1 175 ? -10.356 12.747 11.351 1.00 42.09 175 PRO A O 1
ATOM 1266 N N . LEU A 1 176 ? -10.346 12.443 9.103 1.00 49.69 176 LEU A N 1
ATOM 1267 C CA . LEU A 1 176 ? -8.916 12.611 8.851 1.00 49.69 176 LEU A CA 1
ATOM 1268 C C . LEU A 1 176 ? -8.348 13.855 9.551 1.00 49.69 176 LEU A C 1
ATOM 1270 O O . LEU A 1 176 ? -8.920 14.945 9.459 1.00 49.69 176 LEU A O 1
ATOM 1274 N N . ARG A 1 177 ? -7.165 13.722 10.170 1.00 47.69 177 ARG A N 1
ATOM 1275 C CA . ARG A 1 177 ? -6.283 14.887 10.313 1.00 47.69 177 ARG A CA 1
ATOM 1276 C C . ARG A 1 177 ? -5.889 15.308 8.890 1.00 47.69 177 ARG A C 1
ATOM 1278 O O . ARG A 1 177 ? -5.505 14.438 8.109 1.00 47.69 177 ARG A O 1
ATOM 1285 N N . PRO A 1 178 ? -6.029 16.590 8.515 1.00 38.53 178 PRO A N 1
ATOM 1286 C CA . PRO A 1 178 ? -5.638 17.035 7.186 1.00 38.53 178 PRO A CA 1
ATOM 1287 C C . PRO A 1 178 ? -4.155 16.712 6.951 1.00 38.53 178 PRO A C 1
ATOM 1289 O O . PRO A 1 178 ? -3.379 16.752 7.911 1.00 38.53 178 PRO A O 1
ATOM 1292 N N . PRO A 1 179 ? -3.749 16.410 5.704 1.00 42.66 179 PRO A N 1
ATOM 1293 C CA . PRO A 1 179 ? -2.347 16.186 5.390 1.00 42.66 179 PRO A CA 1
ATOM 1294 C C . PRO A 1 179 ? -1.541 17.387 5.880 1.00 42.66 179 PRO A C 1
ATOM 1296 O O . PRO A 1 179 ? -1.888 18.542 5.600 1.00 42.66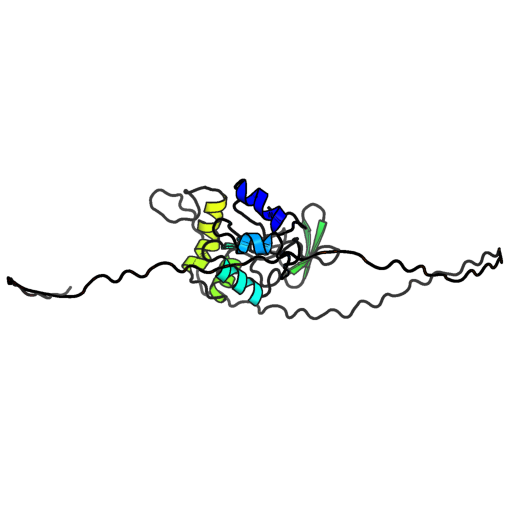 179 PRO A O 1
ATOM 1299 N N . HIS A 1 180 ? -0.476 17.121 6.635 1.00 47.22 180 HIS A N 1
ATOM 1300 C CA . HIS A 1 180 ? 0.465 18.164 7.002 1.00 47.22 180 HIS A CA 1
ATOM 1301 C C . HIS A 1 180 ? 1.011 18.750 5.699 1.00 47.22 180 HIS A C 1
ATOM 1303 O O . HIS A 1 180 ? 1.735 18.086 4.957 1.00 47.22 180 HIS A O 1
ATOM 1309 N N . ARG A 1 181 ? 0.666 20.012 5.404 1.00 39.03 181 ARG A N 1
ATOM 1310 C CA . ARG A 1 181 ? 1.447 20.805 4.453 1.00 39.03 181 ARG A CA 1
ATOM 1311 C C . ARG A 1 181 ? 2.869 20.758 4.982 1.00 39.03 181 ARG A C 1
ATOM 1313 O O . ARG A 1 181 ? 3.127 21.347 6.031 1.00 39.03 181 ARG A O 1
ATOM 1320 N N . GLN A 1 182 ? 3.753 20.039 4.292 1.00 41.44 182 GLN A N 1
ATOM 1321 C CA . GLN A 1 182 ? 5.180 20.061 4.576 1.00 41.44 182 GLN A CA 1
ATOM 1322 C C . GLN A 1 182 ? 5.593 21.533 4.622 1.00 41.44 182 GLN A C 1
ATOM 1324 O O . GLN A 1 182 ? 5.672 22.206 3.593 1.00 41.44 182 GLN A O 1
ATOM 1329 N N . ARG A 1 183 ? 5.781 22.085 5.823 1.00 33.81 183 ARG A N 1
ATOM 1330 C CA . ARG A 1 183 ? 6.467 23.362 5.955 1.00 33.81 183 ARG A CA 1
ATOM 1331 C C . ARG A 1 183 ? 7.888 23.052 5.522 1.00 33.81 183 ARG A C 1
ATOM 1333 O O . ARG A 1 183 ? 8.585 22.315 6.215 1.00 33.81 183 ARG A O 1
ATOM 1340 N N . ALA A 1 184 ? 8.286 23.555 4.356 1.00 33.03 184 ALA A N 1
ATOM 1341 C CA . ALA A 1 184 ? 9.677 23.524 3.943 1.00 33.03 184 ALA A CA 1
ATOM 1342 C C . ALA A 1 184 ? 10.510 24.071 5.109 1.00 33.03 184 ALA A C 1
ATOM 1344 O O . ALA A 1 184 ? 10.322 25.220 5.522 1.00 33.03 184 ALA A O 1
ATOM 1345 N N . ARG A 1 185 ? 11.368 23.234 5.703 1.00 42.56 185 ARG A N 1
ATOM 1346 C CA . ARG A 1 185 ? 12.316 23.722 6.706 1.00 42.56 185 ARG A CA 1
ATOM 1347 C C . ARG A 1 185 ? 13.238 24.710 5.983 1.00 42.56 185 ARG A C 1
ATOM 1349 O O . ARG A 1 185 ? 13.721 24.372 4.899 1.00 42.56 185 ARG A O 1
ATOM 1356 N N . PRO A 1 186 ? 13.500 25.909 6.531 1.00 35.31 186 PRO A N 1
ATOM 1357 C CA . PRO A 1 186 ? 14.585 26.725 6.013 1.00 35.31 186 PRO A CA 1
ATOM 1358 C C . PRO A 1 186 ? 15.863 25.889 6.091 1.00 35.31 186 PRO A C 1
ATOM 1360 O O . PRO A 1 186 ? 16.108 25.221 7.101 1.00 35.31 186 PRO A O 1
ATOM 1363 N N . ALA A 1 187 ? 16.638 25.881 5.005 1.00 35.50 187 ALA A N 1
ATOM 1364 C CA . ALA A 1 187 ? 17.931 25.218 4.965 1.00 35.50 187 ALA A CA 1
ATOM 1365 C C . ALA A 1 187 ? 18.716 25.617 6.220 1.00 35.50 187 ALA A C 1
ATOM 1367 O O . ALA A 1 187 ? 18.892 26.808 6.490 1.00 35.50 187 ALA A O 1
ATOM 1368 N N . ARG A 1 188 ? 19.139 24.632 7.022 1.00 35.88 188 ARG A N 1
ATOM 1369 C CA . ARG A 1 188 ? 20.028 24.900 8.152 1.00 35.88 188 ARG A CA 1
ATOM 1370 C C . ARG A 1 188 ? 21.262 25.590 7.582 1.00 35.88 188 ARG A C 1
ATOM 1372 O O . ARG A 1 188 ? 21.981 25.001 6.778 1.00 35.88 188 ARG A O 1
ATOM 1379 N N . ALA A 1 189 ? 21.465 26.847 7.970 1.00 34.97 189 ALA A N 1
ATOM 1380 C CA . ALA A 1 189 ? 22.673 27.578 7.647 1.00 34.97 189 ALA A CA 1
ATOM 1381 C C . ALA A 1 189 ? 23.858 26.759 8.163 1.00 34.97 189 ALA A C 1
ATOM 1383 O O . ALA A 1 189 ? 23.971 26.471 9.357 1.00 34.97 189 ALA A O 1
ATOM 1384 N N . PHE A 1 190 ? 24.699 26.335 7.230 1.00 31.86 190 PHE A N 1
ATOM 1385 C CA . PHE A 1 190 ? 25.962 25.687 7.513 1.00 31.86 190 PHE A CA 1
ATOM 1386 C C . PHE A 1 190 ? 26.806 26.693 8.303 1.00 31.86 190 PHE A C 1
ATOM 1388 O O . PHE A 1 190 ? 27.262 27.687 7.745 1.00 31.86 190 PHE A O 1
ATOM 1395 N N . SER A 1 191 ? 26.948 26.493 9.614 1.00 32.47 191 SER A N 1
ATOM 1396 C CA . SER A 1 191 ? 27.896 27.268 10.414 1.00 32.47 191 SER A CA 1
ATOM 1397 C C . SER A 1 191 ? 29.289 26.713 10.118 1.00 32.47 191 SER A C 1
ATOM 1399 O O . SER A 1 191 ? 29.547 25.550 10.456 1.00 32.47 191 SER A O 1
ATOM 1401 N N . PRO A 1 192 ? 30.190 27.461 9.453 1.00 33.53 192 PRO A N 1
ATOM 1402 C CA . PRO A 1 192 ? 31.554 27.001 9.295 1.00 33.53 192 PRO A CA 1
ATOM 1403 C C . PRO A 1 192 ? 32.185 26.990 10.686 1.00 33.53 192 PRO A C 1
ATOM 1405 O O . PRO A 1 192 ? 32.385 28.034 11.308 1.00 33.53 192 PRO A O 1
ATOM 1408 N N . ARG A 1 193 ? 32.490 25.790 11.190 1.00 32.41 193 ARG A N 1
ATOM 1409 C CA . ARG A 1 193 ? 33.358 25.643 12.356 1.00 32.41 193 ARG A CA 1
ATOM 1410 C C . ARG A 1 193 ? 34.649 26.398 12.058 1.00 32.41 193 ARG A C 1
ATOM 1412 O O . ARG A 1 193 ? 35.328 26.118 11.073 1.00 32.41 193 ARG A O 1
ATOM 1419 N N . SER A 1 194 ? 34.958 27.356 12.920 1.00 33.53 194 SER A N 1
ATOM 1420 C CA . SER A 1 194 ? 36.217 28.081 12.949 1.00 33.53 194 SER A CA 1
ATOM 1421 C C . SER A 1 194 ? 37.371 27.087 13.064 1.00 33.53 194 SER A C 1
ATOM 1423 O O . SER A 1 194 ? 37.645 26.558 14.142 1.00 33.53 194 SER A O 1
ATOM 1425 N N . THR A 1 195 ? 38.058 26.815 11.959 1.00 33.53 195 THR A N 1
ATOM 1426 C CA . THR A 1 195 ? 39.369 26.174 12.001 1.00 33.53 195 THR A CA 1
ATOM 1427 C C . THR A 1 195 ? 40.366 27.217 12.479 1.00 33.53 195 THR A C 1
ATOM 1429 O O . THR A 1 195 ? 40.741 28.128 11.740 1.00 33.53 195 THR A O 1
ATOM 1432 N N . SER A 1 196 ? 40.764 27.098 13.743 1.00 34.31 196 SER A N 1
ATOM 1433 C CA . SER A 1 196 ? 41.897 27.809 14.320 1.00 34.31 196 SER A CA 1
ATOM 1434 C C . SER A 1 196 ? 43.134 27.594 13.450 1.00 34.31 196 SER A C 1
ATOM 1436 O O . SER A 1 196 ? 43.574 26.463 13.235 1.00 34.31 196 SER A O 1
ATOM 1438 N N . SER A 1 197 ? 43.691 28.694 12.954 1.00 32.44 197 SER A N 1
ATOM 1439 C CA . SER A 1 197 ? 44.931 28.728 12.196 1.00 32.44 197 SER A CA 1
ATOM 1440 C C . SER A 1 197 ? 46.102 28.239 13.053 1.00 32.44 197 SER A C 1
ATOM 1442 O O . SER A 1 197 ? 46.545 28.945 13.959 1.00 32.44 197 SER A O 1
ATOM 1444 N N . GLN A 1 198 ? 46.670 27.083 12.723 1.00 36.38 198 GLN A N 1
ATOM 1445 C CA . GLN A 1 198 ? 48.079 26.822 12.999 1.00 36.38 198 GLN A CA 1
ATOM 1446 C C . GLN A 1 198 ? 48.864 27.013 11.706 1.00 36.38 198 GLN A C 1
ATOM 1448 O O . GLN A 1 198 ? 48.878 26.176 10.808 1.00 36.38 198 GLN A O 1
ATOM 1453 N N . ARG A 1 199 ? 49.513 28.179 11.630 1.00 32.34 199 ARG A N 1
ATOM 1454 C CA . ARG A 1 199 ? 50.616 28.462 10.715 1.00 32.34 199 ARG A CA 1
ATOM 1455 C C . ARG A 1 199 ? 51.685 27.383 10.879 1.00 32.34 199 ARG A C 1
ATOM 1457 O O . ARG A 1 199 ? 52.312 27.318 11.932 1.00 32.34 199 ARG A O 1
ATOM 1464 N N . ARG A 1 200 ? 51.990 26.652 9.808 1.00 33.25 200 ARG A N 1
ATOM 1465 C CA . ARG A 1 200 ? 53.360 26.217 9.523 1.00 33.25 200 ARG A CA 1
ATOM 1466 C C . ARG A 1 200 ? 53.675 26.457 8.053 1.00 33.25 200 ARG A C 1
ATOM 1468 O O . ARG A 1 200 ? 52.955 26.053 7.151 1.00 33.25 200 ARG A O 1
ATOM 1475 N N . SER A 1 201 ? 54.744 27.214 7.882 1.00 30.80 201 SER A N 1
ATOM 1476 C CA . SER A 1 201 ? 55.436 27.590 6.660 1.00 30.80 201 SER A CA 1
ATOM 1477 C C . SER A 1 201 ? 55.993 26.388 5.905 1.00 30.80 201 SER A C 1
ATOM 1479 O O . SER A 1 201 ? 56.615 25.529 6.527 1.00 30.80 201 SER A O 1
ATOM 1481 N N . SER A 1 202 ? 55.886 26.390 4.576 1.00 33.91 202 SER A N 1
ATOM 1482 C CA . SER A 1 202 ? 57.000 26.181 3.629 1.00 33.91 202 SER A CA 1
ATOM 1483 C C . SER A 1 202 ? 56.474 25.915 2.213 1.00 33.91 202 SER A C 1
ATOM 1485 O O . SER A 1 202 ? 55.428 25.302 2.039 1.00 33.91 202 SER A O 1
ATOM 1487 N N . GLY A 1 203 ? 57.234 26.356 1.207 1.00 30.28 203 GLY A N 1
ATOM 1488 C CA . GLY A 1 203 ? 57.231 25.713 -0.110 1.00 30.28 203 GLY A CA 1
ATOM 1489 C C . GLY A 1 203 ? 56.472 26.427 -1.222 1.00 30.28 203 GLY A C 1
ATOM 1490 O O . GLY A 1 203 ? 55.455 25.947 -1.704 1.00 30.28 203 GLY A O 1
ATOM 1491 N N . PHE A 1 204 ? 57.020 27.549 -1.674 1.00 29.72 204 PHE A N 1
ATOM 1492 C CA . PHE A 1 204 ? 56.735 28.154 -2.971 1.00 29.72 204 PHE A CA 1
ATOM 1493 C C . PHE A 1 204 ? 57.243 27.222 -4.088 1.00 29.72 204 PHE A C 1
ATOM 1495 O O . PHE A 1 204 ? 58.427 26.895 -4.088 1.00 29.72 204 PHE A O 1
ATOM 1502 N N . SER A 1 205 ? 56.399 26.819 -5.044 1.00 32.44 205 SER A N 1
ATOM 1503 C CA . SER A 1 205 ? 56.835 26.638 -6.438 1.00 32.44 205 SER A CA 1
ATOM 1504 C C . SER A 1 205 ? 55.652 26.582 -7.407 1.00 32.44 205 SER A C 1
ATOM 1506 O O . SER A 1 205 ? 54.725 25.786 -7.277 1.00 32.44 205 SER A O 1
ATOM 1508 N N . SER A 1 206 ? 55.712 27.484 -8.375 1.00 31.91 206 SER A N 1
ATOM 1509 C CA . SER A 1 206 ? 54.800 27.724 -9.485 1.00 31.91 206 SER A CA 1
ATOM 1510 C C . SER A 1 206 ? 55.006 26.741 -10.641 1.00 31.91 206 SER A C 1
ATOM 1512 O O . SER A 1 206 ? 56.140 26.561 -11.075 1.00 31.91 206 SER A O 1
ATOM 1514 N N . ALA A 1 207 ? 53.925 26.239 -11.245 1.00 35.41 207 ALA A N 1
ATOM 1515 C CA . ALA A 1 207 ? 53.915 25.891 -12.670 1.00 35.41 207 ALA A CA 1
ATOM 1516 C C . ALA A 1 207 ? 52.484 25.845 -13.224 1.00 35.41 207 ALA A C 1
ATOM 1518 O O . ALA A 1 207 ? 51.730 24.891 -13.044 1.00 35.41 207 ALA A O 1
ATOM 1519 N N . THR A 1 208 ? 52.131 26.906 -13.935 1.00 32.91 208 THR A N 1
ATOM 1520 C CA . THR A 1 208 ? 50.991 27.025 -14.839 1.00 32.91 208 THR A CA 1
ATOM 1521 C C . THR A 1 208 ? 51.204 26.113 -16.051 1.00 32.91 208 THR A C 1
ATOM 1523 O O . THR A 1 208 ? 52.251 26.189 -16.694 1.00 32.91 208 THR A O 1
ATOM 1526 N N . ARG A 1 209 ? 50.203 25.322 -16.460 1.00 32.97 209 ARG A N 1
ATOM 1527 C CA . ARG A 1 209 ? 50.095 24.927 -17.873 1.00 32.97 209 ARG A CA 1
ATOM 1528 C C . ARG A 1 209 ? 48.651 24.810 -18.334 1.00 32.97 209 ARG A C 1
ATOM 1530 O O . ARG A 1 209 ? 47.838 24.072 -17.792 1.00 32.97 209 ARG A O 1
ATOM 1537 N N . THR A 1 210 ? 48.381 25.604 -19.353 1.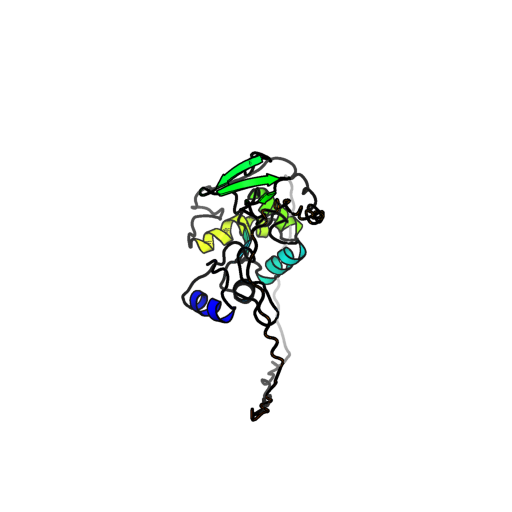00 33.28 210 THR A N 1
ATOM 1538 C CA . THR A 1 210 ? 47.138 25.801 -20.078 1.00 33.28 210 THR A CA 1
ATOM 1539 C C . THR A 1 210 ? 46.803 24.643 -21.024 1.00 33.28 210 THR A C 1
ATOM 1541 O O . THR A 1 210 ? 47.674 23.999 -21.603 1.00 33.28 210 THR A O 1
ATOM 1544 N N . SER A 1 211 ? 45.492 24.436 -21.164 1.00 32.50 211 SER A N 1
ATOM 1545 C CA . SER A 1 211 ? 44.703 23.965 -22.315 1.00 32.50 211 SER A CA 1
ATOM 1546 C C . SER A 1 211 ? 45.393 23.311 -23.525 1.00 32.50 211 SER A C 1
ATOM 1548 O O . SER A 1 211 ? 46.206 23.944 -24.200 1.00 32.50 211 SER A O 1
ATOM 1550 N N . ARG A 1 212 ? 44.819 22.191 -23.996 1.00 33.66 212 ARG A N 1
ATOM 1551 C CA . ARG A 1 212 ? 44.363 22.105 -25.397 1.00 33.66 212 ARG A CA 1
ATOM 1552 C C . ARG A 1 212 ? 43.342 20.989 -25.633 1.00 33.66 212 ARG A C 1
ATOM 1554 O O . ARG A 1 212 ? 43.559 19.835 -25.289 1.00 33.66 212 ARG A O 1
ATOM 1561 N N . ALA A 1 213 ? 42.245 21.384 -26.268 1.00 32.78 213 ALA A N 1
ATOM 1562 C CA . ALA A 1 213 ? 41.204 20.535 -26.822 1.00 32.78 213 ALA A CA 1
ATOM 1563 C C . ALA A 1 213 ? 41.706 19.715 -28.022 1.00 32.78 213 ALA A C 1
ATOM 1565 O O . ALA A 1 213 ? 42.488 20.216 -28.833 1.00 32.78 213 ALA A O 1
ATOM 1566 N N . SER A 1 214 ? 41.156 18.515 -28.214 1.00 36.16 214 SER A N 1
ATOM 1567 C CA . SER A 1 214 ? 41.148 17.848 -29.515 1.00 36.16 214 SER A CA 1
ATOM 1568 C C . SER A 1 214 ? 39.749 17.316 -29.834 1.00 36.16 214 SER A C 1
ATOM 1570 O O . SER A 1 214 ? 39.102 16.596 -29.078 1.00 36.16 214 SER A O 1
ATOM 1572 N N . ARG A 1 215 ? 39.258 17.776 -30.985 1.00 35.25 215 ARG A N 1
ATOM 1573 C CA . ARG A 1 215 ? 38.025 17.363 -31.649 1.00 35.25 215 ARG A CA 1
ATOM 1574 C C . ARG A 1 215 ? 38.173 15.927 -32.154 1.00 35.25 215 ARG A C 1
ATOM 1576 O O . ARG A 1 215 ? 39.164 15.625 -32.812 1.00 35.25 215 ARG A O 1
ATOM 1583 N N . ARG A 1 216 ? 37.123 15.112 -32.034 1.00 34.97 216 ARG A N 1
ATOM 1584 C CA . ARG A 1 216 ? 36.841 14.044 -33.007 1.00 34.97 216 ARG A CA 1
ATOM 1585 C C . ARG A 1 216 ? 35.345 13.986 -33.304 1.00 34.97 216 ARG A C 1
ATOM 1587 O O . ARG A 1 216 ? 34.517 13.817 -32.419 1.00 34.97 216 ARG A O 1
ATOM 1594 N N . ARG A 1 217 ? 35.024 14.204 -34.580 1.00 34.47 217 ARG A N 1
ATOM 1595 C CA . ARG A 1 217 ? 33.689 14.161 -35.178 1.00 34.47 217 ARG A CA 1
ATOM 1596 C C . ARG A 1 217 ? 33.436 12.775 -35.788 1.00 34.47 217 ARG A C 1
ATOM 1598 O O . ARG A 1 217 ? 34.273 12.284 -36.533 1.00 34.47 217 ARG A O 1
ATOM 1605 N N . SER A 1 218 ? 32.247 12.247 -35.492 1.00 32.03 218 SER A N 1
ATOM 1606 C CA . SER A 1 218 ? 31.253 11.599 -36.375 1.00 32.03 218 SER A CA 1
ATOM 1607 C C . SER A 1 218 ? 31.638 10.486 -37.364 1.00 32.03 218 SER A C 1
ATOM 1609 O O . SER A 1 218 ? 32.393 10.728 -38.303 1.00 32.03 218 SER A O 1
ATOM 1611 N N . ARG A 1 219 ? 30.904 9.364 -37.262 1.00 33.38 219 ARG A N 1
ATOM 1612 C CA . ARG A 1 219 ? 30.152 8.585 -38.293 1.00 33.38 219 ARG A CA 1
ATOM 1613 C C . ARG A 1 219 ? 29.841 7.213 -37.649 1.00 33.38 219 ARG A C 1
ATOM 1615 O O . ARG A 1 219 ? 30.705 6.698 -36.963 1.00 33.38 219 ARG A O 1
ATOM 1622 N N . SER A 1 220 ? 28.687 6.554 -37.742 1.00 33.72 220 SER A N 1
ATOM 1623 C CA . SER A 1 220 ? 27.475 6.676 -38.556 1.00 33.72 220 SER A CA 1
ATOM 1624 C C . SER A 1 220 ? 26.387 5.775 -37.937 1.00 33.72 220 SER A C 1
ATOM 1626 O O . SER A 1 220 ? 26.661 4.602 -37.702 1.00 33.72 220 SER A O 1
ATOM 1628 N N . ALA A 1 221 ? 25.159 6.266 -37.748 1.00 32.75 221 ALA A N 1
ATOM 1629 C CA . ALA A 1 221 ? 23.982 5.424 -37.512 1.00 32.75 221 ALA A CA 1
ATOM 1630 C C . ALA A 1 221 ? 23.037 5.595 -38.705 1.00 32.75 221 ALA A C 1
ATOM 1632 O O . ALA A 1 221 ? 22.477 6.671 -38.917 1.00 32.75 221 ALA A O 1
ATOM 1633 N N . ARG A 1 222 ? 22.929 4.555 -39.538 1.00 34.69 222 ARG A N 1
ATOM 1634 C CA . ARG A 1 222 ? 22.028 4.525 -40.691 1.00 34.69 222 ARG A CA 1
ATOM 1635 C C . ARG A 1 222 ? 20.719 3.877 -40.252 1.00 34.69 222 ARG A C 1
ATOM 1637 O O . ARG A 1 222 ? 20.696 2.734 -39.815 1.00 34.69 222 ARG A O 1
ATOM 1644 N N . GLN A 1 223 ? 19.653 4.657 -40.369 1.00 36.41 223 GLN A N 1
ATOM 1645 C CA . GLN A 1 223 ? 18.261 4.266 -40.194 1.00 36.41 223 GLN A CA 1
ATOM 1646 C C . GLN A 1 223 ? 17.883 3.099 -41.117 1.00 36.41 223 GLN A C 1
ATOM 1648 O O . GLN A 1 223 ? 18.205 3.117 -42.307 1.00 36.41 223 GLN A O 1
ATOM 1653 N N . ARG A 1 224 ? 17.082 2.164 -40.600 1.00 34.22 224 ARG A N 1
ATOM 1654 C CA . ARG A 1 224 ? 16.085 1.435 -41.389 1.00 34.22 224 ARG A CA 1
ATOM 1655 C C . ARG A 1 224 ? 14.745 1.511 -40.663 1.00 34.22 224 ARG A C 1
ATOM 1657 O O . ARG A 1 224 ? 14.549 0.903 -39.620 1.00 34.22 224 ARG A O 1
ATOM 1664 N N . ARG A 1 225 ? 13.855 2.326 -41.231 1.00 34.09 225 ARG A N 1
ATOM 1665 C CA . ARG A 1 225 ? 12.403 2.251 -41.070 1.00 34.09 225 ARG A CA 1
ATOM 1666 C C . ARG A 1 225 ? 11.891 1.283 -42.141 1.00 34.09 225 ARG A C 1
ATOM 1668 O O . ARG A 1 225 ? 12.253 1.438 -43.304 1.00 34.09 225 ARG A O 1
ATOM 1675 N N . SER A 1 226 ? 11.038 0.345 -41.761 1.00 37.28 226 SER A N 1
ATOM 1676 C CA . SER A 1 226 ? 10.120 -0.376 -42.653 1.00 37.28 226 SER A CA 1
ATOM 1677 C C . SER A 1 226 ? 8.862 -0.644 -41.829 1.00 37.28 226 SER A C 1
ATOM 1679 O O . SER A 1 226 ? 8.925 -1.319 -40.811 1.00 37.28 226 SER A O 1
ATOM 1681 N N . ALA A 1 227 ? 7.830 0.170 -42.043 1.00 35.91 227 ALA A N 1
ATOM 1682 C CA . ALA A 1 227 ? 6.656 -0.198 -42.836 1.00 35.91 227 ALA A CA 1
ATOM 1683 C C . ALA A 1 227 ? 5.677 -1.047 -42.008 1.00 35.91 227 ALA A C 1
ATOM 1685 O O . ALA A 1 227 ? 5.702 -2.270 -42.031 1.00 35.91 227 ALA A O 1
ATOM 1686 N N . TRP A 1 228 ? 4.821 -0.348 -41.260 1.00 29.41 228 TRP A N 1
ATOM 1687 C CA . TRP A 1 228 ? 3.613 -0.905 -40.663 1.00 29.41 228 TRP A CA 1
ATOM 1688 C C . TRP A 1 228 ? 2.483 -0.651 -41.667 1.00 29.41 228 TRP A C 1
ATOM 1690 O O . TRP A 1 228 ? 1.955 0.455 -41.762 1.00 29.41 228 TRP A O 1
ATOM 1700 N N . SER A 1 229 ? 2.204 -1.642 -42.510 1.00 38.69 229 SER A N 1
ATOM 1701 C CA . SER A 1 229 ? 1.032 -1.670 -43.383 1.00 38.69 229 SER A CA 1
ATOM 1702 C C . SER A 1 229 ? -0.126 -2.275 -42.598 1.00 38.69 229 SER A C 1
ATOM 1704 O O . SER A 1 229 ? -0.099 -3.457 -42.253 1.00 38.69 229 SER A O 1
ATOM 1706 N N . GLY A 1 230 ? -1.118 -1.441 -42.291 1.00 34.22 230 GLY A N 1
ATOM 1707 C CA . GLY A 1 230 ? -2.348 -1.854 -41.635 1.00 34.22 230 GLY A CA 1
ATOM 1708 C C . GLY A 1 230 ? -3.150 -2.827 -42.494 1.00 34.22 230 GLY A C 1
ATOM 1709 O O . GLY A 1 230 ? -3.367 -2.600 -43.681 1.00 34.22 230 GLY A O 1
ATOM 1710 N N . THR A 1 231 ? -3.624 -3.891 -41.860 1.00 37.56 231 THR A N 1
ATOM 1711 C CA . THR A 1 231 ? -4.753 -4.690 -42.332 1.00 37.56 231 THR A CA 1
ATOM 1712 C C . THR A 1 231 ? -5.711 -4.810 -41.153 1.00 37.56 231 THR A C 1
ATOM 1714 O O . THR A 1 231 ? -5.383 -5.385 -40.119 1.00 37.56 231 THR A O 1
ATOM 1717 N N . GLY A 1 232 ? -6.854 -4.130 -41.262 1.00 36.75 232 GLY A N 1
ATOM 1718 C CA . GLY A 1 232 ? -7.936 -4.211 -40.284 1.00 36.75 232 GLY A CA 1
ATOM 1719 C C . GLY A 1 232 ? -8.708 -5.531 -40.421 1.00 36.75 232 GLY A C 1
ATOM 1720 O O . GLY A 1 232 ? -8.684 -6.137 -41.495 1.00 36.75 232 GLY A O 1
ATOM 1721 N N . PRO A 1 233 ? -9.397 -5.990 -39.364 1.00 52.47 233 PRO A N 1
ATOM 1722 C CA . PRO A 1 233 ? -10.192 -7.210 -39.423 1.00 52.47 233 PRO A CA 1
ATOM 1723 C C . PRO A 1 233 ? -11.539 -6.962 -40.131 1.00 52.47 233 PRO A C 1
ATOM 1725 O O . PRO A 1 233 ? -12.086 -5.858 -40.040 1.00 52.47 233 PRO A O 1
ATOM 1728 N N . PRO A 1 234 ? -12.112 -7.967 -40.819 1.00 46.91 234 PRO A N 1
ATOM 1729 C CA . PRO A 1 234 ? -13.394 -7.813 -41.489 1.00 46.91 234 PRO A CA 1
ATOM 1730 C C . PRO A 1 234 ? -14.555 -7.848 -40.488 1.00 46.91 234 PRO A C 1
ATOM 1732 O O . PRO A 1 234 ? -14.669 -8.733 -39.640 1.00 46.91 234 PRO A O 1
ATOM 1735 N N . THR A 1 235 ? -15.448 -6.877 -40.634 1.00 38.97 235 THR A N 1
ATOM 1736 C CA . THR A 1 235 ? -16.753 -6.797 -39.984 1.00 38.97 235 THR A CA 1
ATOM 1737 C C . THR A 1 235 ? -17.715 -7.811 -40.603 1.00 38.97 235 THR A C 1
ATOM 1739 O O . THR A 1 235 ? -17.949 -7.809 -41.809 1.00 38.97 235 THR A O 1
ATOM 1742 N N . THR A 1 236 ? -18.335 -8.656 -39.780 1.00 40.22 236 THR A N 1
ATOM 1743 C CA . THR A 1 236 ? -19.498 -9.460 -40.180 1.00 40.22 236 THR A CA 1
ATOM 1744 C C . THR A 1 236 ? -20.716 -9.017 -39.369 1.00 40.22 236 THR A C 1
ATOM 1746 O O . THR A 1 236 ? -20.750 -9.107 -38.145 1.00 40.22 236 THR A O 1
ATOM 1749 N N . ARG A 1 237 ? -21.715 -8.461 -40.069 1.00 36.94 237 ARG A N 1
ATOM 1750 C CA . ARG A 1 237 ? -23.074 -8.212 -39.554 1.00 36.94 237 ARG A CA 1
ATOM 1751 C C . ARG A 1 237 ? -23.841 -9.539 -39.530 1.00 36.94 237 ARG A C 1
ATOM 1753 O O . ARG A 1 237 ? -23.769 -10.258 -40.526 1.00 36.94 237 ARG A O 1
ATOM 1760 N N . PRO A 1 238 ? -24.660 -9.829 -38.508 1.00 47.78 238 PRO A N 1
ATOM 1761 C CA . PRO A 1 238 ? -25.731 -10.805 -38.641 1.00 47.78 238 PRO A CA 1
ATOM 1762 C C . PRO A 1 238 ? -26.993 -10.143 -39.239 1.00 47.78 238 PRO A C 1
ATOM 1764 O O . PRO A 1 238 ? -27.195 -8.932 -39.075 1.00 47.78 238 PRO A O 1
ATOM 1767 N N . PRO A 1 239 ? -27.849 -10.900 -39.950 1.00 50.56 239 PRO A N 1
ATOM 1768 C CA . PRO A 1 239 ? -29.069 -10.370 -40.542 1.00 50.56 239 PRO A CA 1
ATOM 1769 C C . PRO A 1 239 ? -30.174 -10.184 -39.495 1.00 50.56 239 PRO A C 1
ATOM 1771 O O . PRO A 1 239 ? -30.251 -10.889 -38.490 1.00 50.56 239 PRO A O 1
ATOM 1774 N N . THR A 1 240 ? -31.054 -9.223 -39.770 1.00 39.50 240 THR A N 1
ATOM 1775 C CA . THR A 1 240 ? -32.283 -8.967 -39.020 1.00 39.50 240 THR A CA 1
ATOM 1776 C C . THR A 1 240 ? -33.497 -9.571 -39.730 1.00 39.50 240 THR A C 1
ATOM 1778 O O . THR A 1 240 ? -33.616 -9.496 -40.948 1.00 39.50 240 THR A O 1
ATOM 1781 N N . ALA A 1 241 ? -34.418 -10.049 -38.887 1.00 35.78 241 ALA A N 1
ATOM 1782 C CA . ALA A 1 241 ? -35.878 -9.956 -38.982 1.00 35.78 241 ALA A CA 1
ATOM 1783 C C . ALA A 1 241 ? -36.730 -11.108 -39.572 1.00 35.78 241 ALA A C 1
ATOM 1785 O O . ALA A 1 241 ? -36.781 -11.354 -40.773 1.00 35.78 241 ALA A O 1
ATOM 1786 N N . SER A 1 242 ? -37.631 -11.549 -38.674 1.00 33.00 242 SER A N 1
ATOM 1787 C CA . SER A 1 242 ? -39.067 -11.836 -38.882 1.00 33.00 242 SER A CA 1
ATOM 1788 C C . SER A 1 242 ? -39.413 -13.280 -39.299 1.00 33.00 242 SER A C 1
ATOM 1790 O O . SER A 1 242 ? -38.697 -13.876 -40.082 1.00 33.00 242 SER A O 1
ATOM 1792 N N . THR A 1 243 ? -40.477 -13.946 -38.833 1.00 33.03 243 THR A N 1
ATOM 1793 C CA . THR A 1 243 ? -41.776 -13.530 -38.269 1.00 33.03 243 THR A CA 1
ATOM 1794 C C . THR A 1 243 ? -42.459 -14.712 -37.539 1.00 33.03 243 THR A C 1
ATOM 1796 O O . THR A 1 243 ? -42.227 -15.853 -37.915 1.00 33.03 243 THR A O 1
ATOM 1799 N N . ARG A 1 244 ? -43.416 -14.380 -36.638 1.00 32.12 244 ARG A N 1
ATOM 1800 C CA . ARG A 1 244 ? -44.660 -15.126 -36.270 1.00 32.12 244 ARG A CA 1
ATOM 1801 C C . ARG A 1 244 ? -44.499 -16.465 -35.509 1.00 32.12 244 ARG A C 1
ATOM 1803 O O . ARG A 1 244 ? -43.557 -17.193 -35.735 1.00 32.12 244 ARG A O 1
ATOM 1810 N N . SER A 1 245 ? -45.380 -16.921 -34.614 1.00 32.97 245 SER A N 1
ATOM 1811 C CA . SER A 1 245 ? -46.663 -16.482 -34.030 1.00 32.97 245 SER A CA 1
ATOM 1812 C C . SER A 1 245 ? -47.133 -17.579 -33.048 1.00 32.97 245 SER A C 1
ATOM 1814 O O . SER A 1 245 ? -46.852 -18.745 -33.304 1.00 32.97 245 SER A O 1
ATOM 1816 N N . GLY A 1 246 ? -47.935 -17.233 -32.031 1.00 31.09 246 GLY A N 1
ATOM 1817 C CA . GLY A 1 246 ? -48.802 -18.169 -31.277 1.00 31.09 246 GLY A CA 1
ATOM 1818 C C . GLY A 1 246 ? -48.426 -18.285 -29.792 1.00 31.09 246 GLY A C 1
ATOM 1819 O O . GLY A 1 246 ? -47.406 -18.867 -29.462 1.00 31.09 246 GLY A O 1
ATOM 1820 N N . SER A 1 247 ? -49.053 -17.567 -28.854 1.00 35.22 247 SER A N 1
ATOM 1821 C CA . SER A 1 247 ? -50.407 -17.721 -28.277 1.00 35.22 247 SER A CA 1
ATOM 1822 C C . SER A 1 247 ? -50.600 -18.938 -27.351 1.00 35.22 247 SER A C 1
ATOM 1824 O O . SER A 1 247 ? -50.866 -20.038 -27.817 1.00 35.22 247 SER A O 1
ATOM 1826 N N . SER A 1 248 ? -50.579 -18.704 -26.034 1.00 36.09 248 SER A N 1
ATOM 1827 C CA . SER A 1 248 ? -51.552 -19.185 -25.019 1.00 36.09 248 SER A CA 1
ATOM 1828 C C . SER A 1 248 ? -51.119 -18.588 -23.661 1.00 36.09 248 SER A C 1
ATOM 1830 O O . SER A 1 248 ? -49.960 -18.687 -23.288 1.00 36.09 248 SER A O 1
ATOM 1832 N N . ARG A 1 249 ? -51.836 -17.640 -23.039 1.00 36.41 249 ARG A N 1
ATOM 1833 C CA . ARG A 1 249 ? -53.065 -17.730 -22.216 1.00 36.41 249 ARG A CA 1
ATOM 1834 C C . ARG A 1 249 ? -53.044 -18.796 -21.106 1.00 36.41 249 ARG A C 1
ATOM 1836 O O . ARG A 1 249 ? -53.411 -19.931 -21.362 1.00 36.41 249 ARG A O 1
ATOM 1843 N N . ALA A 1 250 ? -52.770 -18.347 -19.877 1.00 37.38 250 ALA A N 1
ATOM 1844 C CA . ALA A 1 250 ? -53.513 -18.578 -18.616 1.00 37.38 250 ALA A CA 1
ATOM 1845 C C . ALA A 1 250 ? -52.790 -17.743 -17.526 1.00 37.38 250 ALA A C 1
ATOM 1847 O O . ALA A 1 250 ? -51.574 -17.821 -17.436 1.00 37.38 250 ALA A O 1
ATOM 1848 N N . GLY A 1 251 ? -53.384 -16.745 -16.850 1.00 31.28 251 GLY A N 1
ATOM 1849 C CA . GLY A 1 251 ? -54.383 -16.874 -15.770 1.00 31.28 251 GLY A CA 1
ATOM 1850 C C . GLY A 1 251 ? -53.681 -17.390 -14.497 1.00 31.28 251 GLY A C 1
ATOM 1851 O O . GLY A 1 251 ? -53.078 -18.442 -14.579 1.00 31.28 251 GLY A O 1
ATOM 1852 N N . GLN A 1 252 ? -53.656 -16.775 -13.309 1.00 40.22 252 GLN A N 1
ATOM 1853 C CA . GLN A 1 252 ? -54.583 -15.918 -12.550 1.00 40.22 252 GLN A CA 1
ATOM 1854 C C . GLN A 1 252 ? -53.776 -15.224 -11.410 1.00 40.22 252 GLN A C 1
ATOM 1856 O O . GLN A 1 252 ? -52.801 -15.787 -10.930 1.00 40.22 252 GLN A O 1
ATOM 1861 N N . ARG A 1 253 ? -53.983 -13.924 -11.126 1.00 35.16 253 ARG A N 1
ATOM 1862 C CA . ARG A 1 253 ? -54.667 -13.333 -9.934 1.00 35.16 253 ARG A CA 1
ATOM 1863 C C . ARG A 1 253 ? -54.205 -13.899 -8.569 1.00 35.16 253 ARG A C 1
ATOM 1865 O O . ARG A 1 253 ? -54.338 -15.083 -8.327 1.00 35.16 253 ARG A O 1
ATOM 1872 N N . CYS A 1 254 ? -53.546 -13.101 -7.721 1.00 30.36 254 CYS A N 1
ATOM 1873 C CA . CYS A 1 254 ? -54.093 -12.120 -6.754 1.00 30.36 254 CYS A CA 1
ATOM 1874 C C . CYS A 1 254 ? -54.457 -12.758 -5.398 1.00 30.36 254 CYS A C 1
ATOM 1876 O O . CYS A 1 254 ? -55.400 -13.536 -5.354 1.00 30.36 254 CYS A O 1
ATOM 1878 N N . ALA A 1 255 ? -53.773 -12.366 -4.311 1.00 35.06 255 ALA A N 1
ATOM 1879 C CA . ALA A 1 255 ? -54.403 -12.002 -3.033 1.00 35.06 255 ALA A CA 1
ATOM 1880 C C . ALA A 1 255 ? -53.380 -11.499 -1.991 1.00 35.06 255 ALA A C 1
ATOM 1882 O O . ALA A 1 255 ? -52.412 -12.159 -1.636 1.00 35.06 255 ALA A O 1
ATOM 1883 N N . THR A 1 256 ? -53.686 -10.307 -1.491 1.00 42.50 256 THR A N 1
ATOM 1884 C CA . THR A 1 256 ? -53.373 -9.697 -0.191 1.00 42.50 256 THR A CA 1
ATOM 1885 C C . THR A 1 256 ? -53.461 -10.634 1.028 1.00 42.50 256 THR A C 1
ATOM 1887 O O . THR A 1 256 ? -54.436 -11.376 1.118 1.00 42.50 256 THR A O 1
ATOM 1890 N N . ARG A 1 257 ? -52.615 -10.439 2.058 1.00 36.19 257 ARG A N 1
ATOM 1891 C CA . ARG A 1 257 ? -53.007 -9.877 3.380 1.00 36.19 257 ARG A CA 1
ATOM 1892 C C . ARG A 1 257 ? -51.873 -9.899 4.424 1.00 36.19 257 ARG A C 1
ATOM 1894 O O . ARG A 1 257 ? -51.161 -10.879 4.575 1.00 36.19 257 ARG A O 1
ATOM 1901 N N . SER A 1 258 ? -51.826 -8.786 5.156 1.00 40.53 258 SER A N 1
ATOM 1902 C CA . SER A 1 258 ? -51.381 -8.548 6.539 1.00 40.53 258 SER A CA 1
ATOM 1903 C C . SER A 1 258 ? -51.111 -9.752 7.457 1.00 40.53 258 SER A C 1
ATOM 1905 O O . SER A 1 258 ? -52.015 -10.565 7.675 1.00 40.53 258 SER A O 1
ATOM 1907 N N . ARG A 1 259 ? -49.988 -9.700 8.178 1.00 52.88 259 ARG A N 1
ATOM 1908 C CA . ARG A 1 259 ? -49.913 -9.415 9.625 1.00 52.88 259 ARG A CA 1
ATOM 1909 C C . ARG A 1 259 ? -48.500 -8.976 9.987 1.00 52.88 259 ARG A C 1
ATOM 1911 O O . ARG A 1 259 ? -47.576 -9.388 9.257 1.00 52.88 259 ARG A O 1
#

Foldseek 3Di:
DQPLEAWLVRLVVVVVVPAAEDAAAPASHDPQDPVTHGNNVNQLQDQRHAYEHALPCPSDPLVRVLVSCVSHPLRYAYDQQADDCQVVDFAWDADPNFIWGQDPQFIAGPVGGGNTGSDDLVVQLVSVVVSPDDSVSSLCNHWVNVCVSVVHPQTRDDDPPHDPPDDDDDDDDDDDDPRPPPPPDPPPPPDPDDDDDDDDDDDDDDDDDDDDDDDDDDDDDDDDDDDDDDDDDDDDDDDDDDDDDDDDDDDDDDDDDDD

Secondary structure (DSSP, 8-state):
---TT--HHHHHHHHHTT--EESSTTTTSPPPBTTB-HHHHHHHH-TT-EEEE--SSSSS-HHHHHHHHHHTTTTEEE---B-TTTTT-SEEEEETTEEEEEETTEEE-TTS-B-SB---HHHHHHHHHHTT--HHHHHHHHTHHHHHHHT-TTSS---TTS--------SPPPP-PPP-----PPP--------------------------------------------PPPP-PPPP-------------------

Sequence (259 aa):
CGHPDATAEEAEAPFDLGVRTVTHLFNAMRPFRHRDPGIAGAALARDDVIVQVILDGVHLAPETANVVWRSAAGRVALVTDAMAGAGLGDGAYRLGGLDIEIEDGVARGPDGELAGSTLTMLDAVRNLHVLGASFEEAVGAATDVPARVLRNPTVGRLAVGLPADIGGRHGPCRPLRPPHRQRARPARAFSPRSTSSQRRSSGFSSATRTSRASRRRSRSARQRRSAWSGTGPPTTRPPTASTRSGSSRAGQRCATRSR

Radius of gyration: 30.86 Å; chains: 1; bounding box: 112×52×65 Å